Protein AF-A0A959ET32-F1 (afdb_monomer_lite)

Radius of gyration: 25.96 Å; chains: 1; bounding box: 59×32×74 Å

Structure (mmCIF, N/CA/C/O backbone):
data_AF-A0A959ET32-F1
#
_entry.id   AF-A0A959ET32-F1
#
loop_
_atom_site.group_PDB
_atom_site.id
_atom_site.type_symbol
_atom_site.label_atom_id
_atom_site.label_alt_id
_atom_site.label_comp_id
_atom_site.label_asym_id
_atom_site.label_entity_id
_atom_site.label_seq_id
_atom_site.pdbx_PDB_ins_code
_atom_site.Cartn_x
_atom_site.Cartn_y
_atom_site.Cartn_z
_atom_site.occupancy
_atom_site.B_iso_or_equiv
_atom_site.auth_seq_id
_atom_site.auth_comp_id
_atom_site.auth_asym_id
_atom_site.auth_atom_id
_atom_site.pdbx_PDB_model_num
ATOM 1 N N . VAL A 1 1 ? 4.748 8.714 -6.728 1.00 95.94 1 VAL A N 1
ATOM 2 C CA . VAL A 1 1 ? 5.688 9.220 -7.760 1.00 95.94 1 VAL A CA 1
ATOM 3 C C . VAL A 1 1 ? 6.307 8.048 -8.516 1.00 95.94 1 VAL A C 1
ATOM 5 O O . VAL A 1 1 ? 6.480 6.986 -7.939 1.00 95.94 1 VAL A O 1
ATOM 8 N N . SER A 1 2 ? 6.621 8.198 -9.803 1.00 97.44 2 SER A N 1
ATOM 9 C CA . SER A 1 2 ? 7.312 7.170 -10.599 1.00 97.44 2 SER A CA 1
ATOM 10 C C . SER A 1 2 ? 8.780 7.001 -10.181 1.00 97.44 2 SER A C 1
ATOM 12 O O . SER A 1 2 ? 9.468 8.003 -10.020 1.00 97.44 2 SER A O 1
ATOM 14 N N . ALA A 1 3 ? 9.282 5.766 -10.083 1.00 97.62 3 ALA A N 1
ATOM 15 C CA . ALA A 1 3 ? 10.672 5.489 -9.683 1.00 97.62 3 ALA A CA 1
ATOM 16 C C . ALA A 1 3 ? 11.738 5.926 -10.703 1.00 97.62 3 ALA A C 1
ATOM 18 O O . ALA A 1 3 ? 12.881 6.180 -10.326 1.00 97.62 3 ALA A O 1
ATOM 19 N N . GLY A 1 4 ? 11.372 6.001 -11.986 1.00 97.62 4 GLY A N 1
ATOM 20 C CA . GLY A 1 4 ? 12.292 6.268 -13.089 1.00 97.62 4 GLY A CA 1
ATOM 21 C C . GLY A 1 4 ? 12.499 5.044 -13.983 1.00 97.62 4 GLY A C 1
ATOM 22 O O . GLY A 1 4 ? 12.195 3.912 -13.609 1.00 97.62 4 GLY A O 1
ATOM 23 N N . ASN A 1 5 ? 13.009 5.291 -15.192 1.00 97.88 5 ASN A N 1
ATOM 24 C CA . ASN A 1 5 ? 13.202 4.271 -16.228 1.00 97.88 5 ASN A CA 1
ATOM 25 C C . ASN A 1 5 ? 14.695 3.950 -16.471 1.00 97.88 5 ASN A C 1
ATOM 27 O O . ASN A 1 5 ? 15.079 3.592 -17.585 1.00 97.88 5 ASN A O 1
ATOM 31 N N . SER A 1 6 ? 15.543 4.106 -15.448 1.00 97.69 6 SER A N 1
ATOM 32 C CA . SER A 1 6 ? 17.003 3.934 -15.541 1.00 97.69 6 SER A CA 1
ATOM 33 C C . SER A 1 6 ? 17.484 2.574 -15.027 1.00 97.69 6 SER A C 1
ATOM 35 O O . SER A 1 6 ? 18.681 2.370 -14.845 1.00 97.69 6 SER A O 1
ATOM 37 N N . GLY A 1 7 ? 16.579 1.617 -14.815 1.00 96.69 7 GLY A N 1
ATOM 38 C CA . GLY A 1 7 ? 16.893 0.297 -14.272 1.00 96.69 7 GLY A CA 1
ATOM 39 C C . GLY A 1 7 ? 17.900 -0.510 -15.091 1.00 96.69 7 GLY A C 1
ATOM 40 O O . GLY A 1 7 ? 18.619 -1.336 -14.533 1.00 96.69 7 GLY A O 1
ATOM 41 N N . SER A 1 8 ? 18.023 -0.263 -16.395 1.00 95.56 8 SER A N 1
ATOM 42 C CA . SER A 1 8 ? 19.043 -0.920 -17.224 1.00 95.56 8 SER A CA 1
ATOM 43 C C . SER A 1 8 ? 20.475 -0.545 -16.825 1.00 95.56 8 SER A C 1
ATOM 45 O O . SER A 1 8 ? 21.412 -1.219 -17.235 1.00 95.56 8 SER A O 1
ATOM 47 N N . GLN A 1 9 ? 20.646 0.515 -16.028 1.00 95.31 9 GLN A N 1
ATOM 48 C CA . GLN A 1 9 ? 21.926 0.952 -15.467 1.00 95.31 9 GLN A CA 1
ATOM 49 C C . GLN A 1 9 ? 22.284 0.210 -14.165 1.00 95.31 9 GLN A C 1
ATOM 51 O O . GLN A 1 9 ? 23.367 0.412 -13.628 1.00 95.31 9 GLN A O 1
ATOM 56 N N . GLY A 1 10 ? 21.397 -0.660 -13.667 1.00 95.12 10 GLY A N 1
ATOM 57 C CA . GLY A 1 10 ? 21.609 -1.461 -12.463 1.00 95.12 10 GLY A CA 1
ATOM 58 C C . GLY A 1 10 ? 20.949 -0.888 -11.206 1.00 95.12 10 GLY A C 1
ATOM 59 O O . GLY A 1 10 ? 19.931 -0.186 -11.270 1.00 95.12 10 GLY A O 1
ATOM 60 N N . CYS A 1 11 ? 21.501 -1.266 -10.053 1.00 97.12 11 CYS A N 1
ATOM 61 C CA . CYS A 1 11 ? 21.079 -0.779 -8.740 1.00 97.12 11 CYS A CA 1
ATOM 62 C C . CYS A 1 11 ? 21.388 0.715 -8.571 1.00 97.12 11 CYS A C 1
ATOM 64 O O . CYS A 1 11 ? 22.167 1.289 -9.331 1.00 97.12 11 CYS A O 1
ATOM 66 N N . SER A 1 12 ? 20.769 1.341 -7.573 1.00 97.38 12 SER A N 1
ATOM 67 C CA . SER A 1 12 ? 20.946 2.767 -7.260 1.00 97.38 12 SER A CA 1
ATOM 68 C C . SER A 1 12 ? 20.595 3.721 -8.408 1.00 97.38 12 SER A C 1
ATOM 70 O O . SER A 1 12 ? 21.157 4.806 -8.549 1.00 97.38 12 SER A O 1
ATOM 72 N N . SER A 1 13 ? 19.629 3.313 -9.230 1.00 97.50 13 SER A N 1
ATOM 73 C CA . SER A 1 13 ? 19.119 4.045 -10.391 1.00 97.50 13 SER A CA 1
ATOM 74 C C . SER A 1 13 ? 17.860 4.870 -10.085 1.00 97.50 13 SER A C 1
ATOM 76 O O . SER A 1 13 ? 17.324 5.535 -10.978 1.00 97.50 13 SER A O 1
ATOM 78 N N . VAL A 1 14 ? 17.378 4.860 -8.835 1.00 96.75 14 VAL A N 1
ATOM 79 C CA . VAL A 1 14 ? 16.419 5.850 -8.317 1.00 96.75 14 VAL A CA 1
ATOM 80 C C . VAL A 1 14 ? 17.197 7.106 -7.919 1.00 96.75 14 VAL A C 1
ATOM 82 O O . VAL A 1 14 ? 17.772 7.182 -6.836 1.00 96.75 14 VAL A O 1
ATOM 85 N N . SER A 1 15 ? 17.245 8.084 -8.824 1.00 93.69 15 SER A N 1
ATOM 86 C CA . SER A 1 15 ? 18.033 9.315 -8.651 1.00 93.69 15 SER A CA 1
ATOM 87 C C . SER A 1 15 ? 17.271 10.602 -8.974 1.00 93.69 15 SER A C 1
ATOM 89 O O . SER A 1 15 ? 17.782 11.699 -8.754 1.00 93.69 15 SER A O 1
ATOM 91 N N . THR A 1 16 ? 16.040 10.505 -9.484 1.00 88.44 16 THR A N 1
ATOM 92 C CA . THR A 1 16 ? 15.214 11.683 -9.774 1.00 88.44 16 THR A CA 1
ATOM 93 C C . THR A 1 16 ? 14.725 12.329 -8.475 1.00 88.44 16 THR A C 1
ATOM 95 O O . THR A 1 16 ? 14.173 11.599 -7.650 1.00 88.44 16 THR A O 1
ATOM 98 N N . PRO A 1 17 ? 14.826 13.666 -8.302 1.00 85.69 17 PRO A N 1
ATOM 99 C CA . PRO A 1 17 ? 14.556 14.335 -7.025 1.00 85.69 17 PRO A CA 1
ATOM 100 C C . PRO A 1 17 ? 13.236 13.938 -6.349 1.00 85.69 17 PRO A C 1
ATOM 102 O O . PRO A 1 17 ? 13.212 13.621 -5.169 1.00 85.69 17 PRO A O 1
ATOM 105 N N . SER A 1 18 ? 12.134 13.857 -7.094 1.00 90.25 18 SER A N 1
ATOM 106 C CA . SER A 1 18 ? 10.828 13.499 -6.524 1.00 90.25 18 SER A CA 1
ATOM 107 C C . SER A 1 18 ? 10.701 12.036 -6.085 1.00 90.25 18 SER A C 1
ATOM 109 O O . SER A 1 18 ? 9.797 11.716 -5.326 1.00 90.25 18 SER A O 1
ATOM 111 N N . ALA A 1 19 ? 11.560 11.135 -6.564 1.00 94.19 19 ALA A N 1
ATOM 112 C CA . ALA A 1 19 ? 11.508 9.710 -6.234 1.00 94.19 19 ALA A CA 1
ATOM 113 C C . ALA A 1 19 ? 12.434 9.326 -5.066 1.00 94.19 19 ALA A C 1
ATOM 115 O O . ALA A 1 19 ? 12.288 8.232 -4.517 1.00 94.19 19 ALA A O 1
ATOM 116 N N . ILE A 1 20 ? 13.387 10.200 -4.715 1.00 94.31 20 ILE A N 1
ATOM 117 C CA . ILE A 1 20 ? 14.407 9.951 -3.684 1.00 94.31 20 ILE A CA 1
ATOM 118 C C . ILE A 1 20 ? 14.002 10.439 -2.290 1.00 94.31 20 ILE A C 1
ATOM 120 O O . ILE A 1 20 ? 14.599 10.015 -1.302 1.00 94.31 20 ILE A O 1
ATOM 124 N N . PHE A 1 21 ? 13.002 11.320 -2.200 1.00 92.94 21 PHE A N 1
ATOM 125 C CA . PHE A 1 21 ? 12.553 11.861 -0.922 1.00 92.94 21 PHE A CA 1
ATOM 126 C C . PHE A 1 21 ? 11.855 10.802 -0.066 1.00 92.94 21 PHE A C 1
ATOM 128 O O . PHE A 1 21 ? 11.181 9.901 -0.568 1.00 92.94 21 PHE A O 1
ATOM 135 N N . GLU A 1 22 ? 12.017 10.954 1.244 1.00 88.06 22 GLU A N 1
ATOM 136 C CA . GLU A 1 22 ? 11.428 10.088 2.265 1.00 88.06 22 GLU A CA 1
ATOM 137 C C . GLU A 1 22 ? 9.903 10.076 2.157 1.00 88.06 22 GLU A C 1
ATOM 139 O O . GLU A 1 22 ? 9.332 9.041 1.822 1.00 88.06 22 GLU A O 1
ATOM 144 N N . ASN A 1 23 ? 9.292 11.261 2.224 1.00 88.19 23 ASN A N 1
ATOM 145 C CA . ASN A 1 23 ? 7.840 11.481 2.165 1.00 88.19 23 ASN A CA 1
ATOM 146 C C . ASN A 1 23 ? 7.247 11.342 0.748 1.00 88.19 23 ASN A C 1
ATOM 148 O O . ASN A 1 23 ? 6.213 11.927 0.434 1.00 88.19 23 ASN A O 1
ATOM 152 N N . SER A 1 24 ? 7.950 10.685 -0.174 1.00 92.62 24 SER A N 1
ATOM 153 C CA . SER A 1 24 ? 7.447 10.413 -1.520 1.00 92.62 24 SER A CA 1
ATOM 154 C C . SER A 1 24 ? 7.191 8.930 -1.687 1.00 92.62 24 SER A C 1
ATOM 156 O O . SER A 1 24 ? 8.127 8.135 -1.682 1.00 92.62 24 SER A O 1
ATOM 158 N N . PHE A 1 25 ? 5.940 8.559 -1.938 1.00 97.19 25 PHE A N 1
ATOM 159 C CA . PHE A 1 25 ? 5.588 7.176 -2.226 1.00 97.19 25 PHE A CA 1
ATOM 160 C C . PHE A 1 25 ? 6.019 6.781 -3.646 1.00 97.19 25 PHE A C 1
ATOM 162 O O . PHE A 1 25 ? 5.392 7.173 -4.638 1.00 97.19 25 PHE A O 1
ATOM 169 N N . THR A 1 26 ? 7.128 6.058 -3.779 1.00 98.38 26 THR A N 1
ATOM 170 C CA . THR A 1 26 ? 7.774 5.785 -5.072 1.00 98.38 26 THR A CA 1
ATOM 171 C C . THR A 1 26 ? 7.336 4.444 -5.651 1.00 98.38 26 THR A C 1
ATOM 173 O O . THR A 1 26 ? 7.336 3.433 -4.957 1.00 98.38 26 THR A O 1
ATOM 176 N N . VAL A 1 27 ? 7.009 4.420 -6.945 1.00 98.75 27 VAL A N 1
ATOM 177 C CA . VAL A 1 27 ? 6.389 3.272 -7.621 1.00 98.75 27 VAL A CA 1
ATOM 178 C C . VAL A 1 27 ? 7.269 2.752 -8.757 1.00 98.75 27 VAL A C 1
ATOM 180 O O . VAL A 1 27 ? 7.542 3.474 -9.724 1.00 98.75 27 VAL A O 1
ATOM 183 N N . GLY A 1 28 ? 7.685 1.489 -8.654 1.00 98.62 28 GLY A N 1
ATOM 184 C CA . GLY A 1 28 ? 8.358 0.745 -9.722 1.00 98.62 28 GLY A CA 1
ATOM 185 C C . GLY A 1 28 ? 7.378 0.069 -10.690 1.00 98.62 28 GLY A C 1
ATOM 186 O O . GLY A 1 28 ? 6.176 -0.010 -10.437 1.00 98.62 28 GLY A O 1
ATOM 187 N N . ALA A 1 29 ? 7.888 -0.426 -11.817 1.00 98.81 29 ALA A N 1
ATOM 188 C CA . ALA A 1 29 ? 7.082 -1.025 -12.880 1.00 98.81 29 ALA A CA 1
ATOM 189 C C . ALA A 1 29 ? 7.314 -2.533 -12.999 1.00 98.81 29 ALA A C 1
ATOM 191 O O . ALA A 1 29 ? 8.448 -2.978 -13.171 1.00 98.81 29 ALA A O 1
ATOM 192 N N . VAL A 1 30 ? 6.224 -3.300 -13.019 1.00 98.75 30 VAL A N 1
ATOM 193 C CA . VAL A 1 30 ? 6.223 -4.731 -13.355 1.00 98.75 30 VAL A CA 1
ATOM 194 C C . VAL A 1 30 ? 5.483 -5.005 -14.663 1.00 98.75 30 VAL A C 1
ATOM 196 O O . VAL A 1 30 ? 4.657 -4.204 -15.119 1.00 98.75 30 VAL A O 1
ATOM 199 N N . ALA A 1 31 ? 5.799 -6.140 -15.279 1.00 98.19 31 ALA A N 1
ATOM 200 C CA . ALA A 1 31 ? 5.050 -6.713 -16.387 1.00 98.19 31 ALA A CA 1
ATOM 201 C C . ALA A 1 31 ? 3.836 -7.522 -15.903 1.00 98.19 31 ALA A C 1
ATOM 203 O O . ALA A 1 31 ? 3.625 -7.703 -14.708 1.00 98.19 31 ALA A O 1
ATOM 204 N N . GLN A 1 32 ? 3.029 -8.018 -16.845 1.00 95.62 32 GLN A N 1
ATOM 205 C CA . GLN A 1 32 ? 1.790 -8.756 -16.556 1.00 95.62 32 GLN A CA 1
ATOM 206 C C . GLN A 1 32 ? 2.003 -10.025 -15.710 1.00 95.62 32 GLN A C 1
ATOM 208 O O . GLN A 1 32 ? 1.108 -10.441 -14.985 1.00 95.62 32 GLN A O 1
ATOM 213 N N . ASN A 1 33 ? 3.180 -10.640 -15.798 1.00 96.62 33 ASN A N 1
ATOM 214 C CA . ASN A 1 33 ? 3.578 -11.808 -15.008 1.00 96.62 33 ASN A CA 1
ATOM 215 C C . ASN A 1 33 ? 4.287 -11.425 -13.692 1.00 96.62 33 ASN A C 1
ATOM 217 O O . ASN A 1 33 ? 5.025 -12.235 -13.138 1.00 96.62 33 ASN A O 1
ATOM 221 N N . ASP A 1 34 ? 4.126 -10.180 -13.242 1.00 97.56 34 ASP A N 1
ATOM 222 C CA . ASP A 1 34 ? 4.765 -9.581 -12.068 1.00 97.56 34 ASP A CA 1
ATOM 223 C C . ASP A 1 34 ? 6.299 -9.521 -12.097 1.00 97.56 34 ASP A C 1
ATOM 225 O O . ASP A 1 34 ? 6.914 -9.174 -11.090 1.00 97.56 34 ASP A O 1
ATOM 229 N N . THR A 1 35 ? 6.945 -9.816 -13.230 1.00 98.00 35 THR A N 1
ATOM 230 C CA . THR A 1 35 ? 8.397 -9.615 -13.338 1.00 98.00 35 THR A CA 1
ATOM 231 C C . THR A 1 35 ? 8.725 -8.129 -13.397 1.00 98.00 35 THR A C 1
ATOM 233 O O . THR A 1 35 ? 8.070 -7.365 -14.112 1.00 98.00 35 THR A O 1
ATOM 236 N N . ILE A 1 36 ? 9.745 -7.703 -12.649 1.00 98.38 36 ILE A N 1
ATOM 237 C CA . ILE A 1 36 ? 10.230 -6.323 -12.693 1.00 98.38 36 ILE A CA 1
ATOM 238 C C . ILE A 1 36 ? 10.623 -5.949 -14.125 1.00 98.38 36 ILE A C 1
ATOM 240 O O . ILE A 1 36 ? 11.343 -6.678 -14.812 1.00 98.38 36 ILE A O 1
ATOM 244 N N . ALA A 1 37 ? 10.150 -4.797 -14.595 1.00 98.25 37 ALA A N 1
ATOM 245 C CA . ALA A 1 37 ? 10.527 -4.298 -15.905 1.00 98.25 37 ALA A CA 1
ATOM 246 C C . ALA A 1 37 ? 12.026 -3.973 -15.915 1.00 98.25 37 ALA A C 1
ATOM 248 O O . ALA A 1 37 ? 12.523 -3.310 -15.006 1.00 98.25 37 ALA A O 1
ATOM 249 N N . GLY A 1 38 ? 12.749 -4.370 -16.968 1.00 97.81 38 GLY A N 1
ATOM 250 C CA . GLY A 1 38 ? 14.193 -4.112 -17.068 1.00 97.81 38 GLY A CA 1
ATOM 251 C C . GLY A 1 38 ? 14.559 -2.628 -16.921 1.00 97.81 38 GLY A C 1
ATOM 252 O O . GLY A 1 38 ? 15.586 -2.307 -16.326 1.00 97.81 38 GLY A O 1
ATOM 253 N N . PHE A 1 39 ? 13.681 -1.733 -17.389 1.00 98.19 39 PHE A N 1
ATOM 254 C CA . PHE A 1 39 ? 13.837 -0.286 -17.249 1.00 98.19 39 PHE A CA 1
ATOM 255 C C . PHE A 1 39 ? 13.466 0.252 -15.861 1.00 98.19 39 PHE A C 1
ATOM 257 O O . PHE A 1 39 ? 13.851 1.372 -15.562 1.00 98.19 39 PHE A O 1
ATOM 264 N N . SER A 1 40 ? 12.721 -0.468 -15.016 1.00 98.44 40 SER A N 1
ATOM 265 C CA . SER A 1 40 ? 12.283 0.068 -13.720 1.00 98.44 40 SER A CA 1
ATOM 266 C C . SER A 1 40 ? 13.497 0.377 -12.851 1.00 98.44 40 SER A C 1
ATOM 268 O O . SER A 1 40 ? 14.274 -0.526 -12.538 1.00 98.44 40 SER A O 1
ATOM 270 N N . SER A 1 41 ? 13.667 1.644 -12.475 1.00 98.31 41 SER A N 1
ATOM 271 C CA . SER A 1 41 ? 14.730 2.058 -11.561 1.00 98.31 41 SER A CA 1
ATOM 272 C C . SER A 1 41 ? 14.650 1.294 -10.236 1.00 98.31 41 SER A C 1
ATOM 274 O O . SER A 1 41 ? 13.563 0.954 -9.763 1.00 98.31 41 SER A O 1
ATOM 276 N N . ARG A 1 42 ? 15.824 1.033 -9.659 1.00 97.81 42 ARG A N 1
ATOM 277 C CA . ARG A 1 42 ? 16.032 0.249 -8.435 1.00 97.81 42 ARG A CA 1
ATOM 278 C C . ARG A 1 42 ? 16.800 1.074 -7.415 1.00 97.81 42 ARG A C 1
ATOM 280 O O . ARG A 1 42 ? 17.663 1.870 -7.792 1.00 97.81 42 ARG A O 1
ATOM 287 N N . GLY A 1 43 ? 16.492 0.881 -6.143 1.00 97.31 43 GLY A N 1
ATOM 288 C CA . GLY A 1 43 ? 17.266 1.431 -5.042 1.00 97.31 43 GLY A CA 1
ATOM 289 C C . GLY A 1 43 ? 18.596 0.692 -4.831 1.00 97.31 43 GLY A C 1
ATOM 290 O O . GLY A 1 43 ? 19.013 -0.108 -5.681 1.00 97.31 43 GLY A O 1
ATOM 291 N N . PRO A 1 44 ? 19.260 0.936 -3.691 1.00 97.31 44 PRO A N 1
ATOM 292 C CA . PRO A 1 44 ? 18.937 1.988 -2.722 1.00 97.31 44 PRO A CA 1
ATOM 293 C C . PRO A 1 44 ? 19.209 3.388 -3.293 1.00 97.31 44 PRO A C 1
ATOM 295 O O . PRO A 1 44 ? 19.906 3.550 -4.293 1.00 97.31 44 PRO A O 1
ATOM 298 N N . VAL A 1 45 ? 18.672 4.427 -2.664 1.00 96.94 45 VAL A N 1
ATOM 299 C CA . VAL A 1 45 ? 18.970 5.815 -3.034 1.00 96.94 45 VAL A CA 1
ATOM 300 C C . VAL A 1 45 ? 20.368 6.186 -2.536 1.00 96.94 45 VAL A C 1
ATOM 302 O O . VAL A 1 45 ? 20.584 6.318 -1.335 1.00 96.94 45 VAL A O 1
ATOM 305 N N . LEU A 1 46 ? 21.318 6.387 -3.453 1.00 95.88 46 LEU A N 1
ATOM 306 C CA . LEU A 1 46 ? 22.695 6.786 -3.109 1.00 95.88 46 LEU A CA 1
ATOM 307 C C . LEU A 1 46 ? 23.056 8.215 -3.529 1.00 95.88 46 LEU A C 1
ATOM 309 O O . LEU A 1 46 ? 24.052 8.748 -3.055 1.00 95.88 46 LEU A O 1
ATOM 313 N N . VAL A 1 47 ? 22.255 8.850 -4.392 1.00 94.81 47 VAL A N 1
ATOM 314 C CA . VAL A 1 47 ? 22.560 10.183 -4.946 1.00 94.81 47 VAL A CA 1
ATOM 315 C C . VAL A 1 47 ? 22.641 11.282 -3.875 1.00 94.81 47 VAL A C 1
ATOM 317 O O . VAL A 1 47 ? 23.331 12.277 -4.073 1.00 94.81 47 VAL A O 1
ATOM 320 N N . ASP A 1 48 ? 21.975 11.091 -2.735 1.00 94.25 48 ASP A N 1
ATOM 321 C CA . ASP A 1 48 ? 21.991 11.990 -1.575 1.00 94.25 48 ASP A CA 1
ATOM 322 C C . ASP A 1 48 ? 22.646 11.356 -0.330 1.00 94.25 48 ASP A C 1
ATOM 324 O O . ASP A 1 48 ? 22.522 11.888 0.770 1.00 94.25 48 ASP A O 1
ATOM 328 N N . ASN A 1 49 ? 23.341 10.223 -0.492 1.00 93.56 49 ASN A N 1
ATOM 329 C CA . ASN A 1 49 ? 23.945 9.425 0.585 1.00 93.56 49 ASN A CA 1
ATOM 330 C C . ASN A 1 49 ? 22.966 8.906 1.656 1.00 93.56 49 ASN A C 1
ATOM 332 O O . ASN A 1 49 ? 23.402 8.486 2.726 1.00 93.56 49 ASN A O 1
ATOM 336 N N . SER A 1 50 ? 21.658 8.906 1.395 1.00 93.75 50 SER A N 1
ATOM 337 C CA . SER A 1 50 ? 20.671 8.469 2.387 1.00 93.75 50 SER A CA 1
ATOM 338 C C . SER A 1 50 ? 20.547 6.953 2.531 1.00 93.75 50 SER A C 1
ATOM 340 O O . SER A 1 50 ? 20.057 6.473 3.550 1.00 93.75 50 SER A O 1
ATOM 342 N N . ASN A 1 51 ? 20.962 6.197 1.510 1.00 94.94 51 ASN A N 1
ATOM 343 C CA . ASN A 1 51 ? 20.815 4.744 1.424 1.00 94.94 51 ASN A CA 1
ATOM 344 C C . ASN A 1 51 ? 19.363 4.258 1.632 1.00 94.94 51 ASN A C 1
ATOM 346 O O . ASN A 1 51 ? 19.137 3.128 2.063 1.00 94.94 51 ASN A O 1
ATOM 350 N N . ARG A 1 52 ? 18.366 5.107 1.334 1.00 94.00 52 ARG A N 1
ATOM 351 C CA . ARG A 1 52 ? 16.945 4.780 1.528 1.00 94.00 52 ARG A CA 1
ATOM 352 C C . ARG A 1 52 ? 16.492 3.675 0.583 1.00 94.00 52 ARG A C 1
ATOM 354 O O . A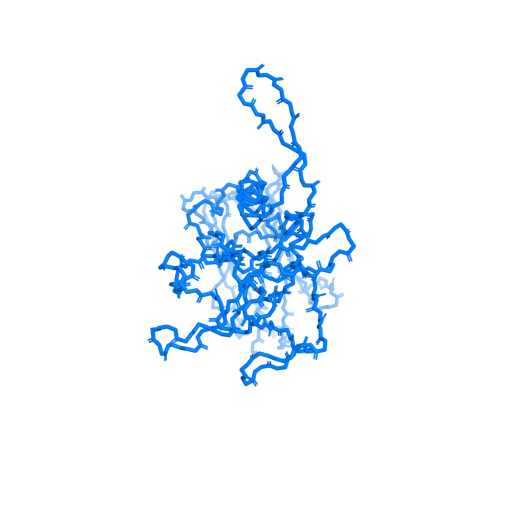RG A 1 52 ? 16.885 3.641 -0.587 1.00 94.00 52 ARG A O 1
ATOM 361 N N . LEU A 1 53 ? 15.591 2.829 1.073 1.00 95.88 53 LEU A N 1
ATOM 362 C CA . LEU A 1 53 ? 14.911 1.837 0.254 1.00 95.88 53 LEU A CA 1
ATOM 363 C C . LEU A 1 53 ? 13.902 2.520 -0.672 1.00 95.88 53 LEU A C 1
ATOM 365 O O . LEU A 1 53 ? 13.013 3.242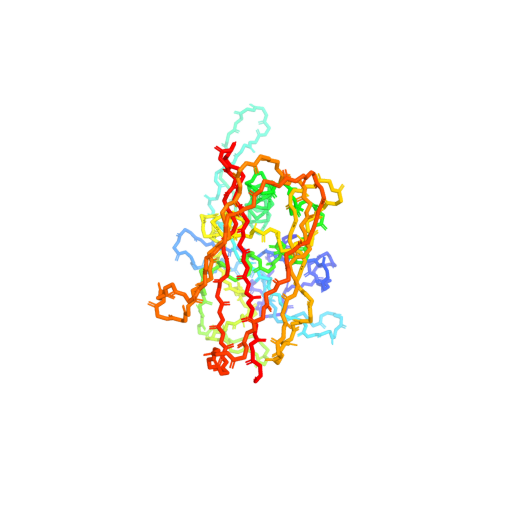 -0.220 1.00 95.88 53 LEU A O 1
ATOM 369 N N . LYS A 1 54 ? 14.050 2.284 -1.977 1.00 97.00 54 LYS A N 1
ATOM 370 C CA . LYS A 1 54 ? 13.086 2.660 -3.019 1.00 97.00 54 LYS A CA 1
ATOM 371 C C . LYS A 1 54 ? 13.118 1.601 -4.134 1.00 97.00 54 LYS A C 1
ATOM 373 O O . LYS A 1 54 ? 14.185 1.035 -4.378 1.00 97.00 54 LYS A O 1
ATOM 378 N N . PRO A 1 55 ? 12.011 1.359 -4.859 1.00 98.19 55 PRO A N 1
ATOM 379 C CA . PRO A 1 55 ? 10.679 1.952 -4.674 1.00 98.19 55 PRO A CA 1
ATOM 380 C C . PRO A 1 55 ? 9.984 1.473 -3.383 1.00 98.19 55 PRO A C 1
ATOM 382 O O . PRO A 1 55 ? 10.442 0.519 -2.770 1.00 98.19 55 PRO A O 1
ATOM 385 N N . ASN A 1 56 ? 8.887 2.126 -2.982 1.00 98.50 56 ASN A N 1
ATOM 386 C CA . ASN A 1 56 ? 8.013 1.646 -1.901 1.00 98.50 56 ASN A CA 1
ATOM 387 C C . ASN A 1 56 ? 7.247 0.398 -2.357 1.00 98.50 56 ASN A C 1
ATOM 389 O O . ASN A 1 56 ? 7.251 -0.625 -1.688 1.00 98.50 56 ASN A O 1
ATOM 393 N N . VAL A 1 57 ? 6.642 0.451 -3.545 1.00 98.81 57 VAL A N 1
ATOM 394 C CA . VAL A 1 57 ? 5.901 -0.670 -4.146 1.00 98.81 57 VAL A CA 1
ATOM 395 C C . VAL A 1 57 ? 6.092 -0.701 -5.658 1.00 98.81 57 VAL A C 1
ATOM 397 O O . VAL A 1 57 ? 6.668 0.203 -6.269 1.00 98.81 57 VAL A O 1
ATOM 400 N N . THR A 1 58 ? 5.547 -1.725 -6.297 1.00 98.88 58 THR A N 1
ATOM 401 C CA . THR A 1 58 ? 5.467 -1.851 -7.750 1.00 98.88 58 THR A CA 1
ATOM 402 C C . THR A 1 58 ? 4.028 -1.980 -8.230 1.00 98.88 58 THR A C 1
ATOM 404 O O . THR A 1 58 ? 3.137 -2.425 -7.508 1.00 98.88 58 THR A O 1
ATOM 407 N N . ALA A 1 59 ? 3.793 -1.591 -9.479 1.00 98.81 59 ALA A N 1
ATOM 408 C CA . ALA A 1 59 ? 2.502 -1.738 -10.142 1.00 98.81 59 ALA A CA 1
ATOM 409 C C . ALA A 1 59 ? 2.689 -2.031 -11.643 1.00 98.81 59 ALA A C 1
ATOM 411 O O . ALA A 1 59 ? 3.793 -1.844 -12.173 1.00 98.81 59 ALA A O 1
ATOM 412 N N . PRO A 1 60 ? 1.640 -2.492 -12.353 1.00 98.62 60 PRO A N 1
ATOM 413 C CA . PRO A 1 60 ? 1.707 -2.724 -13.791 1.00 98.62 60 PRO A CA 1
ATOM 414 C C . PRO A 1 60 ? 2.181 -1.482 -14.554 1.00 98.62 60 PRO A C 1
ATOM 416 O O . PRO A 1 60 ? 1.569 -0.416 -14.504 1.00 98.62 60 PRO A O 1
ATOM 419 N N . GLY A 1 61 ? 3.294 -1.626 -15.269 1.00 98.50 61 GLY A N 1
ATOM 420 C CA . GLY A 1 61 ? 3.916 -0.538 -16.024 1.00 98.50 61 GLY A CA 1
ATOM 421 C C . GLY A 1 61 ? 4.445 -0.952 -17.392 1.00 98.50 61 GLY A C 1
ATOM 422 O O . GLY A 1 61 ? 5.013 -0.118 -18.088 1.00 98.50 61 GLY A O 1
ATOM 423 N N . VAL A 1 62 ? 4.278 -2.212 -17.802 1.00 98.62 62 VAL A N 1
ATOM 424 C CA . VAL A 1 62 ? 4.675 -2.704 -19.130 1.00 98.62 62 VAL A CA 1
ATOM 425 C C . VAL A 1 62 ? 3.434 -3.037 -19.938 1.00 98.62 62 VAL A C 1
ATOM 427 O O . VAL A 1 62 ? 2.573 -3.774 -19.466 1.00 98.62 62 VAL A O 1
ATOM 430 N N . GLY A 1 63 ? 3.358 -2.525 -21.166 1.00 98.00 63 GLY A N 1
ATOM 431 C CA . GLY A 1 63 ? 2.258 -2.856 -22.069 1.00 98.00 63 GLY A CA 1
ATOM 432 C C . GLY A 1 63 ? 0.898 -2.365 -21.563 1.00 98.00 63 GLY A C 1
ATOM 433 O O . GLY A 1 63 ? -0.119 -3.010 -21.803 1.00 98.00 63 GLY A O 1
ATOM 434 N N . VAL A 1 64 ? 0.866 -1.224 -20.870 1.00 98.12 64 VAL A N 1
ATOM 435 C CA . VAL A 1 64 ? -0.366 -0.660 -20.312 1.00 98.12 64 VAL A CA 1
ATOM 436 C C . VAL A 1 64 ? -1.107 0.106 -21.402 1.00 98.12 64 VAL A C 1
ATOM 438 O O . VAL A 1 64 ? -0.586 1.077 -21.955 1.00 98.12 64 VAL A O 1
ATOM 441 N N . ARG A 1 65 ? -2.338 -0.317 -21.704 1.00 97.62 65 ARG A N 1
ATOM 442 C CA . ARG A 1 65 ? -3.232 0.376 -22.639 1.00 97.62 65 ARG A CA 1
ATOM 443 C C . ARG A 1 65 ? -3.965 1.508 -21.924 1.00 97.62 65 ARG A C 1
ATOM 445 O O . ARG A 1 65 ? -4.690 1.255 -20.969 1.00 97.62 65 ARG A O 1
ATOM 452 N N . SER A 1 66 ? -3.814 2.739 -22.404 1.00 97.25 66 SER A N 1
ATOM 453 C CA . SER A 1 66 ? -4.473 3.922 -21.840 1.00 97.25 66 SER A CA 1
ATOM 454 C C . SER A 1 66 ? -4.921 4.899 -22.930 1.00 97.25 66 SER A C 1
ATOM 456 O O . SER A 1 66 ? -4.630 4.710 -24.115 1.00 97.25 66 SER A O 1
ATOM 458 N N . SER A 1 67 ? -5.688 5.914 -22.541 1.00 96.94 67 SER A N 1
ATOM 459 C CA . SER A 1 67 ? -6.196 6.951 -23.438 1.00 96.94 67 SER A CA 1
ATOM 460 C C . SER A 1 67 ? -5.069 7.829 -23.978 1.00 96.94 67 SER A C 1
ATOM 462 O O . SER A 1 67 ? -4.167 8.227 -23.240 1.00 96.94 67 SER A O 1
ATOM 464 N N . VAL A 1 68 ? -5.172 8.207 -25.247 1.00 96.12 68 VAL A N 1
ATOM 465 C CA . VAL A 1 68 ? -4.348 9.242 -25.879 1.00 96.12 68 VAL A CA 1
ATOM 466 C C . VAL A 1 68 ? -5.231 10.389 -26.368 1.00 96.12 68 VAL A C 1
ATOM 468 O O . VAL A 1 68 ? -6.460 10.306 -26.359 1.00 96.12 68 VAL A O 1
ATOM 471 N N . ARG A 1 69 ? -4.605 11.493 -26.788 1.00 94.38 69 ARG A N 1
ATOM 472 C CA . ARG A 1 69 ? -5.319 12.657 -27.334 1.00 94.38 69 ARG A CA 1
ATOM 473 C C . ARG A 1 69 ? -6.252 12.252 -28.484 1.00 94.38 69 ARG A C 1
ATOM 475 O O . ARG A 1 69 ? -5.983 11.290 -29.199 1.00 94.38 69 ARG A O 1
ATOM 482 N N . ASN A 1 70 ? -7.318 13.030 -28.671 1.00 95.62 70 ASN A N 1
ATOM 483 C CA . ASN A 1 70 ? -8.317 12.850 -29.733 1.00 95.62 70 ASN A CA 1
ATOM 484 C C . ASN A 1 70 ? -9.138 11.546 -29.629 1.00 95.62 70 ASN A C 1
ATOM 486 O O . ASN A 1 70 ? -9.542 10.992 -30.646 1.00 95.62 70 ASN A O 1
ATOM 490 N N . GLY A 1 71 ? -9.387 11.051 -28.409 1.00 93.31 71 GLY A N 1
ATOM 491 C CA . GLY A 1 71 ? -10.298 9.922 -28.155 1.00 93.31 71 GLY A CA 1
ATOM 492 C C . GLY A 1 71 ? -9.734 8.534 -28.482 1.00 93.31 71 GLY A C 1
ATOM 493 O O . GLY A 1 71 ? -10.475 7.554 -28.473 1.00 93.31 71 GLY A O 1
ATOM 494 N N . GLY A 1 72 ? -8.436 8.435 -28.780 1.00 97.25 72 GLY A N 1
ATOM 495 C CA . GLY A 1 72 ? -7.773 7.167 -29.070 1.00 97.25 72 GLY A CA 1
ATOM 496 C C . GLY A 1 72 ? -7.297 6.425 -27.820 1.00 97.25 72 GLY A C 1
ATOM 497 O O . GLY A 1 72 ? -7.282 6.958 -26.711 1.00 97.25 72 GLY A O 1
ATOM 498 N N . TYR A 1 73 ? -6.805 5.204 -28.032 1.00 97.75 73 TYR A N 1
ATOM 499 C CA . TYR A 1 73 ? -6.085 4.424 -27.027 1.00 97.75 73 TYR A CA 1
ATOM 500 C C . TYR A 1 73 ? -4.775 3.912 -27.611 1.00 97.75 73 TYR A C 1
ATOM 502 O O . TYR A 1 73 ? -4.734 3.489 -28.766 1.00 97.75 73 TYR A O 1
ATOM 510 N N . ALA A 1 74 ? -3.727 3.903 -26.799 1.00 97.38 74 ALA A N 1
ATOM 511 C CA . ALA A 1 74 ? -2.438 3.335 -27.159 1.00 97.38 74 ALA A CA 1
ATOM 512 C C . ALA A 1 74 ? -1.860 2.546 -25.987 1.00 97.38 74 ALA A C 1
ATOM 514 O O . ALA A 1 74 ? -2.259 2.726 -24.836 1.00 97.38 74 ALA A O 1
ATOM 515 N N . THR A 1 75 ? -0.908 1.676 -26.301 1.00 97.88 75 THR A N 1
ATOM 516 C CA . THR A 1 75 ? -0.186 0.877 -25.317 1.00 97.88 75 THR A CA 1
ATOM 517 C C . THR A 1 75 ? 1.211 1.448 -25.124 1.00 97.88 75 THR A C 1
ATOM 519 O O . THR A 1 75 ? 1.948 1.619 -26.093 1.00 97.88 75 THR A O 1
ATOM 522 N N . THR A 1 76 ? 1.581 1.726 -23.877 1.00 97.75 76 THR A N 1
ATOM 523 C CA . THR A 1 76 ? 2.887 2.292 -23.516 1.00 97.75 76 THR A CA 1
ATOM 524 C C . THR A 1 76 ? 3.488 1.573 -22.311 1.00 97.75 76 THR A C 1
ATOM 526 O O . THR A 1 76 ? 2.783 0.920 -21.540 1.00 97.75 76 THR A O 1
ATOM 529 N N . SER A 1 77 ? 4.802 1.712 -22.138 1.00 98.44 77 SER A N 1
ATOM 530 C CA . SER A 1 77 ? 5.545 1.135 -21.016 1.00 98.44 77 SER A CA 1
ATOM 531 C C . SER A 1 77 ? 6.352 2.213 -20.296 1.00 98.44 77 SER A C 1
ATOM 533 O O . SER A 1 77 ? 6.929 3.089 -20.936 1.00 98.44 77 SER A O 1
ATOM 535 N N . GLY A 1 78 ? 6.412 2.135 -18.971 1.00 97.88 78 GLY A N 1
ATOM 536 C CA . GLY A 1 78 ? 7.193 3.022 -18.118 1.00 97.88 78 GLY A CA 1
ATOM 537 C C . GLY A 1 78 ? 6.699 3.006 -16.674 1.00 97.88 78 GLY A C 1
ATOM 538 O O . GLY A 1 78 ? 5.534 2.707 -16.403 1.00 97.88 78 GLY A O 1
ATOM 539 N N . THR A 1 79 ? 7.539 3.435 -15.730 1.00 97.88 79 THR A N 1
ATOM 540 C CA . THR A 1 79 ? 7.071 3.727 -14.361 1.00 97.88 79 THR A CA 1
ATOM 541 C C . THR A 1 79 ? 6.013 4.833 -14.345 1.00 97.88 79 THR A C 1
ATOM 543 O O . THR A 1 79 ? 5.189 4.876 -13.442 1.00 97.88 79 THR A O 1
ATOM 546 N N . SER A 1 80 ? 5.964 5.675 -15.385 1.00 96.75 80 SER A N 1
ATOM 547 C CA . SER A 1 80 ? 4.890 6.651 -15.625 1.00 96.75 80 SER A CA 1
ATOM 548 C C . SER A 1 80 ? 3.512 6.029 -15.854 1.00 96.75 80 SER A C 1
ATOM 550 O O . SER A 1 80 ? 2.521 6.735 -15.720 1.00 96.75 80 SER A O 1
ATOM 552 N N . MET A 1 81 ? 3.433 4.738 -16.187 1.00 98.19 81 MET A N 1
ATOM 553 C CA . MET A 1 81 ? 2.174 3.989 -16.253 1.00 98.19 81 MET A CA 1
ATOM 554 C C . MET A 1 81 ? 1.878 3.283 -14.924 1.00 98.19 81 MET A C 1
ATOM 556 O O . MET A 1 81 ? 0.715 3.172 -14.547 1.00 98.19 81 MET A O 1
ATOM 560 N N . ALA A 1 82 ? 2.908 2.876 -14.180 1.00 98.50 82 ALA A N 1
ATOM 561 C CA . ALA A 1 82 ? 2.756 2.283 -12.851 1.00 98.50 82 ALA A CA 1
ATOM 562 C C . ALA A 1 82 ? 2.309 3.315 -11.795 1.00 98.50 82 ALA A C 1
ATOM 564 O O . ALA A 1 82 ? 1.403 3.052 -11.011 1.00 98.50 82 ALA A O 1
ATOM 565 N N . GLY A 1 83 ? 2.878 4.525 -11.815 1.00 97.94 83 GLY A N 1
ATOM 566 C CA . GLY A 1 83 ? 2.516 5.624 -10.913 1.00 97.94 83 GLY A CA 1
ATOM 567 C C . GLY A 1 83 ? 1.006 5.917 -10.835 1.00 97.94 83 GLY A C 1
ATOM 568 O O . GLY A 1 83 ? 0.463 5.904 -9.731 1.00 97.94 83 GLY A O 1
ATOM 569 N N . PRO A 1 84 ? 0.295 6.142 -11.960 1.00 98.00 84 PRO A N 1
ATOM 570 C CA . PRO A 1 84 ? -1.145 6.387 -11.934 1.00 98.00 84 PRO A CA 1
ATOM 571 C C . PRO A 1 84 ? -1.988 5.165 -11.532 1.00 98.00 84 PRO A C 1
ATOM 573 O O . PRO A 1 84 ? -3.097 5.371 -11.050 1.00 98.00 84 PRO A O 1
ATOM 576 N N . HIS A 1 85 ? -1.492 3.922 -11.645 1.00 98.06 85 HIS A N 1
ATOM 577 C CA . HIS A 1 85 ? -2.194 2.769 -11.054 1.00 98.06 85 HIS A CA 1
ATOM 578 C C . HIS A 1 85 ? -2.279 2.905 -9.533 1.00 98.06 85 HIS A C 1
ATOM 580 O O . HIS A 1 85 ? -3.348 2.724 -8.958 1.00 98.06 85 HIS A O 1
ATOM 586 N N . VAL A 1 86 ? -1.171 3.274 -8.883 1.00 98.69 86 VAL A N 1
ATOM 587 C CA . VAL A 1 86 ? -1.141 3.464 -7.425 1.00 98.69 86 VAL A CA 1
ATOM 588 C C . VAL A 1 86 ? -1.908 4.722 -7.016 1.00 98.69 86 VAL A C 1
ATOM 590 O O . VAL A 1 86 ? -2.606 4.704 -6.011 1.00 98.69 86 VAL A O 1
ATOM 593 N N . ALA A 1 87 ? -1.881 5.791 -7.819 1.00 98.50 87 ALA A N 1
ATOM 594 C CA . ALA A 1 87 ? -2.738 6.955 -7.569 1.00 98.50 87 ALA A CA 1
ATOM 595 C C . ALA A 1 87 ? -4.237 6.594 -7.624 1.00 98.50 87 ALA A C 1
ATOM 597 O O . ALA A 1 87 ? -5.013 7.038 -6.781 1.00 98.50 87 ALA A O 1
ATOM 598 N N . GLY A 1 88 ? -4.641 5.751 -8.581 1.00 98.56 88 GLY A N 1
ATOM 599 C CA . GLY A 1 88 ? -5.998 5.207 -8.645 1.00 98.56 88 GLY A CA 1
ATOM 600 C C . GLY A 1 88 ? -6.335 4.315 -7.448 1.00 98.56 88 GLY A C 1
ATOM 601 O O . GLY A 1 88 ? -7.442 4.395 -6.927 1.00 98.56 88 GLY A O 1
ATOM 602 N N . LEU A 1 89 ? -5.375 3.519 -6.967 1.00 98.75 89 LEU A N 1
ATOM 603 C CA . LEU A 1 89 ? -5.534 2.729 -5.746 1.00 98.75 89 LEU A CA 1
ATOM 604 C C . LEU A 1 89 ? -5.780 3.613 -4.516 1.00 98.75 89 LEU A C 1
ATOM 606 O O . LEU A 1 89 ? -6.730 3.368 -3.781 1.00 98.75 89 LEU A O 1
ATOM 610 N N . VAL A 1 90 ? -4.987 4.668 -4.320 1.00 98.56 90 VAL A N 1
ATOM 611 C CA . VAL A 1 90 ? -5.207 5.636 -3.231 1.00 98.56 90 VAL A CA 1
ATOM 612 C C . VAL A 1 90 ? -6.618 6.229 -3.308 1.00 98.56 90 VAL A C 1
ATOM 614 O O . VAL A 1 90 ? -7.313 6.307 -2.298 1.00 98.56 90 VAL A O 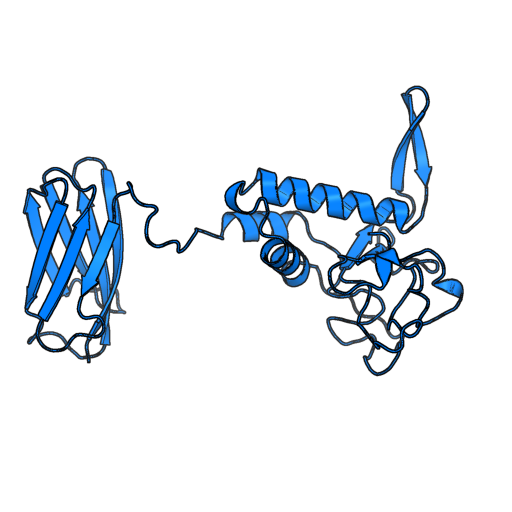1
ATOM 617 N N . ALA A 1 91 ? -7.085 6.584 -4.510 1.00 98.56 91 ALA A N 1
ATOM 618 C CA . ALA A 1 91 ? -8.447 7.079 -4.698 1.00 98.56 91 ALA A CA 1
ATOM 619 C C . ALA A 1 91 ? -9.518 6.029 -4.347 1.00 98.56 91 ALA A C 1
ATOM 621 O O . ALA A 1 91 ? -10.540 6.384 -3.764 1.00 98.56 91 ALA A O 1
ATOM 622 N N . LEU A 1 92 ? -9.293 4.746 -4.657 1.00 98.44 92 LEU A N 1
ATOM 623 C CA . LEU A 1 92 ? -10.192 3.657 -4.257 1.00 98.44 92 LEU A CA 1
ATOM 624 C C . LEU A 1 92 ? -10.224 3.463 -2.737 1.00 98.44 92 LEU A C 1
ATOM 626 O O . LEU A 1 92 ? -11.308 3.306 -2.184 1.00 98.44 92 LEU A O 1
ATOM 630 N N . ILE A 1 93 ? -9.067 3.512 -2.070 1.00 98.19 93 ILE A N 1
ATOM 631 C CA . ILE A 1 93 ? -8.956 3.425 -0.605 1.00 98.19 93 ILE A CA 1
ATOM 632 C C . ILE A 1 93 ? -9.771 4.545 0.051 1.00 98.19 93 ILE A C 1
ATOM 634 O O . ILE A 1 93 ? -10.653 4.263 0.857 1.00 98.19 93 ILE A O 1
ATOM 638 N N . ILE A 1 94 ? -9.550 5.798 -0.358 1.00 97.81 94 ILE A N 1
ATOM 639 C CA . ILE A 1 94 ? -10.276 6.961 0.180 1.00 97.81 94 ILE A CA 1
ATOM 640 C C . ILE A 1 94 ? -11.768 6.898 -0.179 1.00 97.81 94 ILE A C 1
ATOM 642 O O . ILE A 1 94 ? -12.619 7.278 0.615 1.00 97.81 94 ILE A O 1
ATOM 646 N N . SER A 1 95 ? -12.126 6.399 -1.365 1.00 97.06 95 SER A N 1
ATOM 647 C CA . SER A 1 95 ? -13.534 6.221 -1.737 1.00 97.06 95 SER A CA 1
ATOM 648 C C . SER A 1 95 ? -14.237 5.162 -0.888 1.00 97.06 95 SER A C 1
ATOM 650 O O . SER A 1 95 ? -15.449 5.261 -0.700 1.00 97.06 95 SER A O 1
ATOM 652 N N . ALA A 1 96 ? -13.519 4.129 -0.449 1.00 94.56 96 ALA A N 1
ATOM 653 C CA . ALA A 1 96 ? -14.062 3.065 0.383 1.00 94.56 96 ALA A CA 1
ATOM 654 C C . ALA A 1 96 ? -14.161 3.492 1.853 1.00 94.56 96 ALA A C 1
ATOM 656 O O . ALA A 1 96 ? -15.144 3.163 2.512 1.00 94.56 96 ALA A O 1
ATOM 657 N N . ASN A 1 97 ? -13.178 4.254 2.336 1.00 94.06 97 ASN A N 1
ATOM 658 C CA . ASN A 1 97 ? -13.174 4.850 3.664 1.00 94.06 97 ASN A CA 1
ATOM 659 C C . ASN A 1 97 ? -12.747 6.335 3.586 1.00 94.06 97 ASN A C 1
ATOM 661 O O . ASN A 1 97 ? -11.548 6.636 3.598 1.00 94.06 97 ASN A O 1
ATOM 665 N N . PRO A 1 98 ? -13.715 7.272 3.500 1.00 94.25 98 PRO A N 1
ATOM 666 C CA . PRO A 1 98 ? -13.432 8.704 3.383 1.00 94.25 98 PRO A CA 1
ATOM 667 C C . PRO A 1 98 ? -12.685 9.320 4.569 1.00 94.25 98 PRO A C 1
ATOM 669 O O . PRO A 1 98 ? -12.064 10.366 4.393 1.00 94.25 98 PRO A O 1
ATOM 672 N N . GLU A 1 99 ? -12.708 8.694 5.750 1.00 89.88 99 GLU A N 1
ATOM 673 C CA . GLU A 1 99 ? -12.001 9.183 6.945 1.00 89.88 99 GLU A CA 1
ATOM 674 C C . GLU A 1 99 ? -10.478 9.103 6.777 1.00 89.88 99 GLU A C 1
ATOM 676 O O . GLU A 1 99 ? -9.744 9.893 7.366 1.00 89.88 99 GLU A O 1
ATOM 681 N N . LEU A 1 100 ? -9.993 8.228 5.887 1.00 89.62 100 LEU A N 1
ATOM 682 C CA . LEU A 1 100 ? -8.575 8.130 5.532 1.00 89.62 100 LEU A CA 1
ATOM 683 C C . LEU A 1 100 ? -8.075 9.327 4.706 1.00 89.62 100 LEU A C 1
ATOM 685 O O . LEU A 1 100 ? -6.872 9.463 4.477 1.00 89.62 100 LEU A O 1
ATOM 689 N N . ALA A 1 101 ? -8.959 10.213 4.236 1.00 91.88 101 ALA A N 1
ATOM 690 C CA . ALA A 1 101 ? -8.551 11.399 3.494 1.00 91.88 101 ALA A CA 1
ATOM 691 C C . ALA A 1 101 ? -7.627 12.291 4.346 1.00 91.88 101 ALA A C 1
ATOM 693 O O . ALA A 1 101 ? -8.017 12.822 5.379 1.00 91.88 101 ALA A O 1
ATOM 694 N N . GLY A 1 102 ? -6.389 12.481 3.885 1.00 89.12 102 GLY A N 1
ATOM 695 C CA . GLY A 1 102 ? -5.363 13.233 4.617 1.00 89.12 102 GLY A CA 1
ATOM 696 C C . GLY A 1 102 ? -4.538 12.392 5.598 1.00 89.12 102 GLY A C 1
ATOM 697 O O . GLY A 1 102 ? -3.497 12.865 6.047 1.00 89.12 102 GLY A O 1
ATOM 698 N N . GLN A 1 103 ? -4.920 11.137 5.854 1.00 91.38 103 GLN A N 1
ATOM 699 C CA . GLN A 1 103 ? -4.147 10.183 6.654 1.00 91.38 103 GLN A CA 1
ATOM 700 C C . GLN A 1 103 ? -3.067 9.508 5.794 1.00 91.38 103 GLN A C 1
ATOM 702 O O . GLN A 1 103 ? -3.139 8.322 5.483 1.00 91.38 103 GLN A O 1
ATOM 707 N N . VAL A 1 104 ? -2.085 10.298 5.348 1.00 91.62 104 VAL A N 1
ATOM 708 C CA . VAL A 1 104 ? -1.076 9.865 4.363 1.00 91.62 104 VAL A CA 1
ATOM 709 C C . VAL A 1 104 ? -0.321 8.624 4.836 1.00 91.62 104 VAL A C 1
ATOM 711 O O . VAL A 1 104 ? -0.309 7.635 4.113 1.00 91.62 104 VAL A O 1
ATOM 714 N N . GLU A 1 105 ? 0.235 8.648 6.048 1.00 90.31 105 GLU A N 1
ATOM 715 C CA . GLU A 1 105 ? 1.017 7.532 6.607 1.00 90.31 105 GLU A CA 1
ATOM 716 C C . GLU A 1 105 ? 0.192 6.238 6.675 1.00 90.31 105 GLU A C 1
ATOM 718 O O . GLU A 1 105 ? 0.645 5.188 6.232 1.00 90.31 105 GLU A O 1
ATOM 723 N N . LEU A 1 106 ? -1.068 6.324 7.117 1.00 93.00 106 LEU A N 1
ATOM 724 C CA . LEU A 1 106 ? -1.946 5.157 7.205 1.00 93.00 106 LEU A CA 1
ATOM 725 C C . LEU A 1 106 ? -2.304 4.588 5.824 1.00 93.00 106 LEU A C 1
ATOM 727 O O . LEU A 1 106 ? -2.391 3.375 5.652 1.00 93.00 106 LEU A O 1
ATOM 731 N N . ILE A 1 107 ? -2.495 5.444 4.817 1.00 97.06 107 ILE A N 1
ATOM 732 C CA . ILE A 1 107 ? -2.707 4.990 3.436 1.00 97.06 107 ILE A CA 1
ATOM 733 C C . ILE A 1 107 ? -1.455 4.286 2.900 1.00 97.06 107 ILE A C 1
ATOM 735 O O . ILE A 1 107 ? -1.583 3.262 2.225 1.00 97.06 107 ILE A O 1
ATOM 739 N N . GLU A 1 108 ? -0.264 4.820 3.177 1.00 96.88 108 GLU A N 1
ATOM 740 C CA . GLU A 1 108 ? 1.001 4.186 2.794 1.00 96.88 108 GLU A CA 1
ATOM 741 C C . GLU A 1 108 ? 1.133 2.803 3.449 1.00 96.88 108 GLU A C 1
ATOM 743 O O . GLU A 1 108 ? 1.334 1.821 2.730 1.00 96.88 108 GLU A O 1
ATOM 748 N N . ASP A 1 109 ? 0.871 2.698 4.755 1.00 96.94 109 ASP A N 1
ATOM 749 C CA . ASP A 1 109 ? 0.874 1.438 5.507 1.00 96.94 109 ASP A CA 1
ATOM 750 C C . ASP A 1 109 ? -0.100 0.403 4.932 1.00 96.94 109 ASP A C 1
ATOM 752 O O . ASP A 1 109 ? 0.265 -0.758 4.742 1.00 96.94 109 ASP A O 1
ATOM 756 N N . ILE A 1 110 ? -1.337 0.804 4.610 1.00 97.44 110 ILE A N 1
ATOM 757 C CA . ILE A 1 110 ? -2.324 -0.087 3.982 1.00 97.44 110 ILE A CA 1
ATOM 758 C C . ILE A 1 110 ? -1.775 -0.632 2.664 1.00 97.44 110 ILE A C 1
ATOM 760 O O . ILE A 1 110 ? -1.868 -1.831 2.399 1.00 97.44 110 ILE A O 1
ATOM 764 N N . ILE A 1 111 ? -1.211 0.228 1.813 1.00 98.69 111 ILE A N 1
ATOM 765 C CA . ILE A 1 111 ? -0.709 -0.183 0.498 1.00 98.69 111 ILE A CA 1
ATOM 766 C C . ILE A 1 111 ? 0.507 -1.105 0.640 1.00 98.69 111 ILE A C 1
ATOM 768 O O . ILE A 1 111 ? 0.608 -2.086 -0.097 1.00 98.69 111 ILE A O 1
ATOM 772 N N . GLU A 1 112 ? 1.421 -0.812 1.563 1.00 98.19 112 GLU A N 1
ATOM 773 C CA . GLU A 1 112 ? 2.636 -1.599 1.784 1.00 98.19 112 GLU A CA 1
ATOM 774 C C . GLU A 1 112 ? 2.334 -2.963 2.420 1.00 98.19 112 GLU A C 1
ATOM 776 O O . GLU A 1 112 ? 2.846 -3.980 1.952 1.00 98.19 112 GLU A O 1
ATOM 781 N N . GLN A 1 113 ? 1.448 -3.020 3.419 1.00 97.25 113 GLN A N 1
ATOM 782 C CA . GLN A 1 113 ? 1.081 -4.263 4.114 1.00 97.25 113 GLN A CA 1
ATOM 783 C C . GLN A 1 113 ? 0.199 -5.191 3.272 1.00 97.25 113 GLN A C 1
ATOM 785 O O . GLN A 1 113 ? 0.265 -6.411 3.424 1.00 97.25 113 GLN A O 1
ATOM 790 N N . SER A 1 114 ? -0.623 -4.630 2.384 1.00 97.88 114 SER A N 1
ATOM 791 C CA . SER A 1 114 ? -1.497 -5.408 1.498 1.00 97.88 114 SER A CA 1
ATOM 792 C C . SER A 1 114 ? -0.838 -5.802 0.173 1.00 97.88 114 SER A C 1
ATOM 794 O O . SER A 1 114 ? -1.408 -6.593 -0.584 1.00 97.88 114 SER A O 1
ATOM 796 N N . ALA A 1 115 ? 0.350 -5.272 -0.138 1.00 98.50 115 ALA A N 1
ATOM 797 C CA . ALA A 1 115 ? 1.065 -5.608 -1.361 1.00 98.50 115 ALA A CA 1
ATOM 798 C C . ALA A 1 115 ? 1.392 -7.108 -1.425 1.00 98.50 115 ALA A C 1
ATOM 800 O O . ALA A 1 115 ? 1.778 -7.732 -0.441 1.00 98.50 115 ALA A O 1
ATOM 801 N N . VAL A 1 116 ? 1.302 -7.690 -2.623 1.00 98.62 116 VAL A N 1
ATOM 802 C CA . VAL A 1 116 ? 1.760 -9.058 -2.881 1.00 98.62 116 VAL A CA 1
ATOM 803 C C . VAL A 1 116 ? 3.288 -9.065 -2.873 1.00 98.62 116 VAL A C 1
ATOM 805 O O . VAL A 1 116 ? 3.875 -8.499 -3.806 1.00 98.62 116 VAL A O 1
ATOM 808 N N . PRO A 1 117 ? 3.950 -9.733 -1.908 1.00 98.12 117 PRO A N 1
ATOM 809 C CA . PRO A 1 117 ? 5.403 -9.711 -1.798 1.00 98.12 117 PRO A CA 1
ATOM 810 C C . PRO A 1 117 ? 6.074 -10.284 -3.045 1.00 98.12 117 PRO A C 1
ATOM 812 O O . PRO A 1 117 ? 5.601 -11.263 -3.633 1.00 98.12 117 PRO A O 1
ATOM 815 N N . LYS A 1 118 ? 7.189 -9.677 -3.462 1.00 98.19 118 LYS A N 1
ATOM 816 C CA . LYS A 1 118 ? 7.956 -10.107 -4.639 1.00 98.19 118 LYS A CA 1
ATOM 817 C C . LYS A 1 118 ? 9.444 -10.147 -4.344 1.00 98.19 118 LYS A C 1
ATOM 819 O O . LYS A 1 118 ? 10.009 -9.199 -3.808 1.00 98.19 118 LYS A O 1
ATOM 824 N N . GLN A 1 119 ? 10.061 -11.242 -4.764 1.00 97.62 119 GLN A N 1
ATOM 825 C CA . GLN A 1 119 ? 11.482 -11.514 -4.594 1.00 97.62 119 GLN A CA 1
ATOM 826 C C . GLN A 1 119 ? 12.189 -11.564 -5.952 1.00 97.62 119 GLN A C 1
ATOM 828 O O . GLN A 1 119 ? 11.571 -11.751 -7.004 1.00 97.62 119 GLN A O 1
ATOM 833 N N . THR A 1 120 ? 13.505 -11.407 -5.927 1.00 96.25 120 THR A N 1
ATOM 834 C CA . THR A 1 120 ? 14.405 -11.561 -7.071 1.00 96.25 120 THR A CA 1
ATOM 835 C C . THR A 1 120 ? 15.749 -12.099 -6.603 1.00 96.25 120 THR A C 1
ATOM 837 O O . THR A 1 120 ? 16.140 -11.906 -5.460 1.00 96.25 120 THR A O 1
ATOM 840 N N . SER A 1 121 ? 16.494 -12.731 -7.505 1.00 95.50 121 SER A N 1
ATOM 841 C CA . SER A 1 121 ? 17.896 -13.084 -7.266 1.00 95.50 121 SER A CA 1
ATOM 842 C C . SER A 1 121 ? 18.853 -11.892 -7.408 1.00 95.50 121 SER A C 1
ATOM 844 O O . SER A 1 121 ? 20.062 -12.068 -7.305 1.00 95.50 121 SER A O 1
ATOM 846 N N . GLN A 1 122 ? 18.348 -10.702 -7.750 1.00 93.00 122 GLN A N 1
ATOM 847 C CA . GLN A 1 122 ? 19.152 -9.488 -7.868 1.00 93.00 122 GLN A CA 1
ATOM 848 C C . GLN A 1 122 ? 19.271 -8.784 -6.516 1.00 93.00 122 GLN A C 1
ATOM 850 O O . GLN A 1 122 ? 18.299 -8.203 -6.030 1.00 93.00 122 GLN A O 1
ATOM 855 N N . ASP A 1 123 ? 20.486 -8.747 -5.984 1.00 95.38 123 ASP A N 1
ATOM 856 C CA . ASP A 1 123 ? 20.810 -7.977 -4.788 1.00 95.38 123 ASP A CA 1
ATOM 857 C C . ASP A 1 123 ? 21.178 -6.537 -5.154 1.00 95.38 123 ASP A C 1
ATOM 859 O O . ASP A 1 123 ? 21.924 -6.286 -6.106 1.00 95.38 123 ASP A O 1
ATOM 863 N N . CYS A 1 124 ? 20.650 -5.582 -4.389 1.00 94.56 124 CYS A N 1
ATOM 864 C CA . CYS A 1 124 ? 20.929 -4.163 -4.570 1.00 94.56 124 CYS A CA 1
ATOM 865 C C . CYS A 1 124 ? 21.254 -3.514 -3.225 1.00 94.56 124 CYS A C 1
ATOM 867 O O . CYS A 1 124 ? 20.375 -3.317 -2.384 1.00 94.56 124 CYS A O 1
ATOM 869 N N . GLY A 1 125 ? 22.519 -3.129 -3.048 1.00 90.75 125 GLY A N 1
ATOM 870 C CA . GLY A 1 125 ? 23.019 -2.587 -1.786 1.00 90.75 125 GLY A CA 1
ATOM 871 C C . GLY A 1 125 ? 23.182 -3.676 -0.725 1.00 90.75 125 GLY A C 1
ATOM 872 O O . GLY A 1 125 ? 23.592 -4.789 -1.033 1.00 90.75 125 GLY A O 1
ATOM 873 N N . SER A 1 126 ? 22.875 -3.341 0.528 1.00 88.88 126 SER A N 1
ATOM 874 C CA . SER A 1 126 ? 22.971 -4.256 1.674 1.00 88.88 126 SER A CA 1
ATOM 875 C C . SER A 1 126 ? 21.725 -5.118 1.902 1.00 88.88 126 SER A C 1
ATOM 877 O O . SER A 1 126 ? 21.730 -5.928 2.820 1.00 88.88 126 SER A O 1
ATOM 879 N N . VAL A 1 127 ? 20.664 -4.917 1.114 1.00 91.62 127 VAL A N 1
ATOM 880 C CA . VAL A 1 127 ? 19.396 -5.656 1.210 1.00 91.62 127 VAL A CA 1
ATOM 881 C C . VAL A 1 127 ? 19.343 -6.662 0.069 1.00 91.62 127 VAL A C 1
ATOM 883 O O . VAL A 1 127 ? 19.491 -6.283 -1.101 1.00 91.62 127 VAL A O 1
ATOM 886 N N . THR A 1 128 ? 19.138 -7.935 0.400 1.00 95.50 128 THR A N 1
ATOM 887 C CA . THR A 1 128 ? 19.054 -8.990 -0.613 1.00 95.50 128 THR A CA 1
ATOM 888 C C . THR A 1 128 ? 17.749 -8.894 -1.400 1.00 95.50 128 THR A C 1
ATOM 890 O O . THR A 1 128 ? 16.727 -8.409 -0.912 1.00 95.50 128 THR A O 1
ATOM 893 N N . GLY A 1 129 ? 17.741 -9.395 -2.633 1.00 94.75 129 GLY A N 1
ATOM 894 C CA . GLY A 1 129 ? 16.526 -9.468 -3.448 1.00 94.75 129 GLY A CA 1
ATOM 895 C C . GLY A 1 129 ? 15.469 -10.440 -2.902 1.00 94.75 129 GLY A C 1
ATOM 896 O O . GLY A 1 129 ? 14.329 -10.438 -3.371 1.00 94.75 129 GLY A O 1
ATOM 897 N N . MET A 1 130 ? 15.834 -11.260 -1.912 1.00 97.06 130 MET A N 1
ATOM 898 C CA . MET A 1 130 ? 14.952 -12.217 -1.242 1.00 97.06 130 MET A CA 1
ATOM 899 C C . MET A 1 130 ? 14.256 -11.629 -0.005 1.00 97.06 130 MET A C 1
ATOM 901 O O . MET A 1 130 ? 13.285 -12.213 0.477 1.00 97.06 130 MET A O 1
ATOM 905 N N . GLU A 1 131 ? 14.712 -10.488 0.506 1.00 96.69 131 GLU A N 1
ATOM 906 C CA . GLU A 1 131 ? 14.063 -9.782 1.613 1.00 96.69 131 GLU A CA 1
ATOM 907 C C . GLU A 1 131 ? 12.802 -9.036 1.159 1.00 96.69 131 GLU A C 1
ATOM 909 O O . GLU A 1 131 ? 12.618 -8.738 -0.025 1.00 96.69 131 GLU A O 1
ATOM 914 N N . ILE A 1 132 ? 11.922 -8.740 2.117 1.00 96.19 132 ILE A N 1
ATOM 915 C CA . ILE A 1 132 ? 10.744 -7.894 1.926 1.00 96.19 132 ILE A CA 1
ATOM 916 C C . ILE A 1 132 ? 10.723 -6.860 3.061 1.00 96.19 132 ILE A C 1
ATOM 918 O O . ILE A 1 132 ? 10.693 -7.264 4.225 1.00 96.19 132 ILE A O 1
ATOM 922 N N . PRO A 1 133 ? 10.711 -5.556 2.750 1.00 97.12 133 PRO A N 1
ATOM 923 C CA . PRO A 1 133 ? 10.866 -4.982 1.412 1.00 97.12 133 PRO A CA 1
ATOM 924 C C . PRO A 1 133 ? 12.286 -5.175 0.837 1.00 97.12 133 PRO A C 1
ATOM 926 O O . PRO A 1 133 ? 13.243 -5.378 1.577 1.00 97.12 133 PRO A O 1
ATOM 929 N N . ASN A 1 134 ? 12.443 -5.065 -0.489 1.00 98.00 134 ASN A N 1
ATOM 930 C CA . ASN A 1 134 ? 13.757 -5.021 -1.155 1.00 98.00 134 ASN A CA 1
ATOM 931 C C . ASN A 1 134 ? 13.894 -3.834 -2.120 1.00 98.00 134 ASN A C 1
ATOM 933 O O . ASN A 1 134 ? 12.916 -3.237 -2.558 1.00 98.00 134 ASN A O 1
ATOM 937 N N . ASN A 1 135 ? 15.127 -3.526 -2.524 1.00 98.12 135 ASN A N 1
ATOM 938 C CA . ASN A 1 135 ? 15.449 -2.397 -3.410 1.00 98.12 135 ASN A CA 1
ATOM 939 C C . ASN A 1 135 ? 14.995 -2.559 -4.879 1.00 98.12 135 ASN A C 1
ATOM 941 O O . ASN A 1 135 ? 15.243 -1.674 -5.700 1.00 98.12 135 ASN A O 1
ATOM 945 N N . THR A 1 136 ? 14.348 -3.673 -5.236 1.00 98.12 136 THR A N 1
ATOM 946 C CA . THR A 1 136 ? 13.829 -3.914 -6.592 1.00 98.12 136 THR A CA 1
ATOM 947 C C . THR A 1 136 ? 12.310 -3.765 -6.649 1.00 98.12 136 THR A C 1
ATOM 949 O O . THR A 1 136 ? 11.800 -3.033 -7.498 1.00 98.12 136 THR A O 1
ATOM 952 N N . TYR A 1 137 ? 11.587 -4.433 -5.749 1.00 98.56 137 TYR A N 1
AT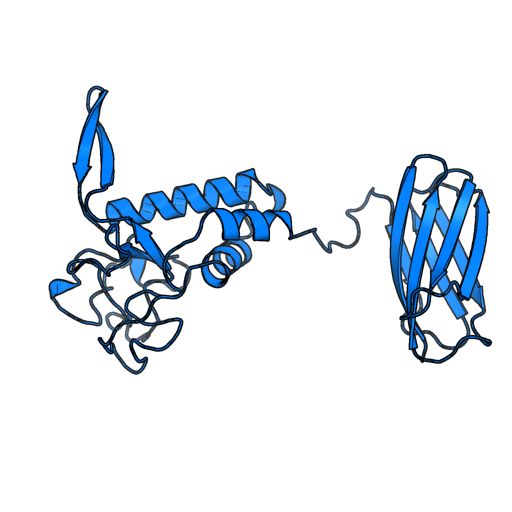OM 953 C CA . TYR A 1 137 ? 10.123 -4.450 -5.713 1.00 98.56 137 TYR A CA 1
ATOM 954 C C . TYR A 1 137 ? 9.512 -3.605 -4.592 1.00 98.56 137 TYR A C 1
ATOM 956 O O . TYR A 1 137 ? 8.291 -3.442 -4.559 1.00 98.56 137 TYR A O 1
ATOM 964 N N . GLY A 1 138 ? 10.324 -3.080 -3.676 1.00 98.25 138 GLY A N 1
ATOM 965 C CA . GLY A 1 138 ? 9.822 -2.518 -2.430 1.00 98.25 138 GLY A CA 1
ATOM 966 C C . GLY A 1 138 ? 9.125 -3.594 -1.603 1.00 98.25 138 GLY A C 1
ATOM 967 O O . GLY A 1 138 ? 9.620 -4.719 -1.513 1.00 98.25 138 GLY A O 1
ATOM 968 N N . PHE A 1 139 ? 7.953 -3.274 -1.062 1.00 98.38 139 PHE A N 1
ATOM 969 C CA . PHE A 1 139 ? 7.074 -4.221 -0.371 1.00 98.38 139 PHE A CA 1
ATOM 970 C C . PHE A 1 139 ? 6.415 -5.242 -1.309 1.00 98.38 139 PHE A C 1
ATOM 972 O O . PHE A 1 139 ? 5.903 -6.262 -0.853 1.00 98.38 139 PHE A O 1
ATOM 979 N N . GLY A 1 140 ? 6.468 -5.029 -2.627 1.00 98.56 140 GLY A N 1
ATOM 980 C CA . GLY A 1 140 ? 5.909 -5.949 -3.610 1.00 98.56 140 GLY A CA 1
ATOM 981 C C . GLY A 1 140 ? 5.026 -5.253 -4.633 1.00 98.56 140 GLY A C 1
ATOM 982 O O . GLY A 1 140 ? 5.139 -4.050 -4.871 1.00 98.56 140 GLY A O 1
ATOM 983 N N . ARG A 1 141 ? 4.155 -6.018 -5.290 1.00 98.69 141 ARG A N 1
ATOM 984 C CA . ARG A 1 141 ? 3.176 -5.472 -6.236 1.00 98.69 141 ARG A CA 1
ATOM 985 C C . ARG A 1 141 ? 1.896 -5.120 -5.493 1.00 98.69 141 ARG A C 1
ATOM 987 O O . ARG A 1 141 ? 1.357 -5.977 -4.804 1.00 98.69 141 ARG A O 1
ATOM 994 N N . VAL A 1 142 ? 1.361 -3.922 -5.710 1.00 98.75 142 VAL A N 1
ATOM 995 C CA . VAL A 1 142 ? 0.080 -3.512 -5.116 1.00 98.75 142 VAL A CA 1
ATOM 996 C C . VAL A 1 142 ? -1.050 -4.522 -5.372 1.00 98.75 142 VAL A C 1
ATOM 998 O O . VAL A 1 142 ? -1.138 -5.120 -6.454 1.00 98.75 142 VAL A O 1
ATOM 1001 N N . ASP A 1 143 ? -1.922 -4.684 -4.377 1.00 98.62 143 ASP A N 1
ATOM 1002 C CA . ASP A 1 143 ? -3.169 -5.447 -4.455 1.00 98.62 143 ASP A CA 1
ATOM 1003 C C . ASP A 1 143 ? -4.341 -4.540 -4.073 1.00 98.62 143 ASP A C 1
ATOM 1005 O O . ASP A 1 143 ? -4.531 -4.182 -2.912 1.00 98.62 143 ASP A O 1
ATOM 1009 N N . ALA A 1 144 ? -5.122 -4.132 -5.073 1.00 98.31 144 ALA A N 1
ATOM 1010 C CA . ALA A 1 144 ? -6.193 -3.172 -4.850 1.00 98.31 144 ALA A CA 1
ATOM 1011 C C . ALA A 1 144 ? -7.332 -3.730 -3.991 1.00 98.31 144 ALA A C 1
ATOM 1013 O O . ALA A 1 144 ? -7.942 -2.984 -3.229 1.00 98.31 144 ALA A O 1
ATOM 1014 N N . LEU A 1 145 ? -7.625 -5.027 -4.113 1.00 98.25 145 LEU A N 1
ATOM 1015 C CA . LEU A 1 145 ? -8.707 -5.643 -3.357 1.00 98.25 145 LEU A CA 1
ATOM 1016 C C . LEU A 1 145 ? -8.317 -5.757 -1.884 1.00 98.25 145 LEU A C 1
ATOM 1018 O O . LEU A 1 145 ? -9.094 -5.341 -1.028 1.00 98.25 145 LEU A O 1
ATOM 1022 N N . ALA A 1 146 ? -7.116 -6.269 -1.604 1.00 97.88 146 ALA A N 1
ATOM 1023 C CA . ALA A 1 146 ? -6.626 -6.412 -0.236 1.00 97.88 146 ALA A CA 1
ATOM 1024 C C . ALA A 1 146 ? -6.502 -5.048 0.465 1.00 97.88 146 ALA A C 1
ATOM 1026 O O . ALA A 1 146 ? -6.970 -4.897 1.591 1.00 97.88 146 ALA A O 1
ATOM 1027 N N . ALA A 1 147 ? -5.975 -4.032 -0.227 1.00 98.19 147 ALA A N 1
ATOM 1028 C CA . ALA A 1 147 ? -5.868 -2.676 0.307 1.00 98.19 147 ALA A CA 1
ATOM 1029 C C . ALA A 1 147 ? -7.237 -2.067 0.661 1.00 98.19 147 ALA A C 1
ATOM 1031 O O . ALA A 1 147 ? -7.418 -1.518 1.745 1.00 98.19 147 ALA A O 1
ATOM 1032 N N . VAL A 1 148 ? -8.229 -2.188 -0.230 1.00 97.62 148 VAL A N 1
ATOM 1033 C CA . VAL A 1 148 ? -9.588 -1.675 0.022 1.00 97.62 148 VAL A CA 1
ATOM 1034 C C . VAL A 1 148 ? -10.271 -2.441 1.156 1.00 97.62 148 VAL A C 1
ATOM 1036 O O . VAL A 1 148 ? -10.943 -1.835 1.986 1.00 97.62 148 VAL A O 1
ATOM 1039 N N . GLN A 1 149 ? -10.087 -3.760 1.234 1.00 96.44 149 GLN A N 1
ATOM 1040 C CA . GLN A 1 149 ? -10.612 -4.560 2.343 1.00 96.44 149 GLN A CA 1
ATOM 1041 C C . GLN A 1 149 ? -9.997 -4.152 3.683 1.00 96.44 149 GLN A C 1
ATOM 1043 O O . GLN A 1 149 ? -10.723 -4.034 4.667 1.00 96.44 149 GLN A O 1
ATOM 1048 N N . GLN A 1 150 ? -8.689 -3.892 3.719 1.00 94.56 150 GLN A N 1
ATOM 1049 C CA . GLN A 1 150 ? -8.013 -3.396 4.914 1.00 94.56 150 GLN A CA 1
ATOM 1050 C C . GLN A 1 150 ? -8.520 -2.000 5.301 1.00 94.56 150 GLN A C 1
ATOM 1052 O O . GLN A 1 150 ? -8.839 -1.780 6.464 1.00 94.56 150 GLN A O 1
ATOM 1057 N N . ALA A 1 151 ? -8.700 -1.096 4.335 1.00 93.88 151 ALA A N 1
ATOM 1058 C CA . ALA A 1 151 ? -9.269 0.232 4.568 1.00 93.88 151 ALA A CA 1
ATOM 1059 C C . ALA A 1 151 ? -10.694 0.193 5.151 1.00 93.88 151 ALA A C 1
ATOM 1061 O O . ALA A 1 151 ? -11.024 0.988 6.025 1.00 93.88 151 ALA A O 1
ATOM 1062 N N . LEU A 1 152 ? -11.530 -0.744 4.693 1.00 90.44 152 LEU A N 1
ATOM 1063 C CA . LEU A 1 152 ? -12.885 -0.962 5.219 1.00 90.44 152 LEU A CA 1
ATOM 1064 C C . LEU A 1 152 ? -12.896 -1.619 6.606 1.00 90.44 152 LEU A C 1
ATOM 1066 O O . LEU A 1 152 ? -13.864 -1.470 7.346 1.00 90.44 152 LEU A O 1
ATOM 1070 N N . ALA A 1 153 ? -11.855 -2.384 6.939 1.00 88.44 153 ALA A N 1
ATOM 1071 C CA . ALA A 1 153 ? -11.707 -3.023 8.243 1.00 88.44 153 ALA A CA 1
ATOM 1072 C C . ALA A 1 153 ? -11.185 -2.060 9.320 1.00 88.44 153 ALA A C 1
ATOM 1074 O O . ALA A 1 153 ? -11.324 -2.351 10.509 1.00 88.44 153 ALA A O 1
ATOM 1075 N N . LEU A 1 154 ? -10.601 -0.928 8.915 1.00 84.12 154 LEU A N 1
ATOM 1076 C CA . LEU A 1 154 ? -10.273 0.168 9.815 1.00 84.12 154 LEU A CA 1
ATOM 1077 C C . LEU A 1 154 ? -11.574 0.833 10.258 1.00 84.12 154 LEU A C 1
ATOM 1079 O O . LEU A 1 154 ? -12.128 1.694 9.581 1.00 84.12 154 LEU A O 1
ATOM 1083 N N . VAL A 1 155 ? -12.073 0.368 11.398 1.00 67.31 155 VAL A N 1
ATOM 1084 C CA . VAL A 1 155 ? -13.054 1.097 12.189 1.00 67.31 155 VAL A CA 1
ATOM 1085 C C . VAL A 1 155 ? -12.254 2.041 13.057 1.00 67.31 155 VAL A C 1
ATOM 1087 O O . VAL A 1 155 ? -11.361 1.589 13.780 1.00 67.31 155 VAL A O 1
ATOM 1090 N N . ASP A 1 156 ? -12.556 3.327 12.958 1.00 52.44 156 ASP A N 1
ATOM 1091 C CA . ASP A 1 156 ? -11.951 4.320 13.818 1.00 52.44 156 ASP A CA 1
ATOM 1092 C C . ASP A 1 156 ? -12.112 3.889 15.285 1.00 52.44 156 ASP A C 1
ATOM 1094 O O . ASP A 1 156 ? -13.221 3.625 15.761 1.00 52.44 156 ASP A O 1
ATOM 1098 N N . THR A 1 157 ? -10.989 3.719 15.987 1.00 44.53 157 THR A N 1
ATOM 1099 C CA . THR A 1 157 ? -11.004 3.557 17.446 1.00 44.53 157 THR A CA 1
ATOM 1100 C C . THR A 1 157 ? -11.056 4.906 18.143 1.00 44.53 157 THR A C 1
ATOM 1102 O O . THR A 1 157 ? -10.838 4.942 19.355 1.00 44.53 157 THR A O 1
ATOM 1105 N N . ASP A 1 158 ? -11.320 5.989 17.405 1.00 42.44 158 ASP A N 1
ATOM 1106 C CA . ASP A 1 158 ? -11.692 7.270 17.970 1.00 42.44 158 ASP A CA 1
ATOM 1107 C C . ASP A 1 158 ? -12.669 7.034 19.123 1.00 42.44 158 ASP A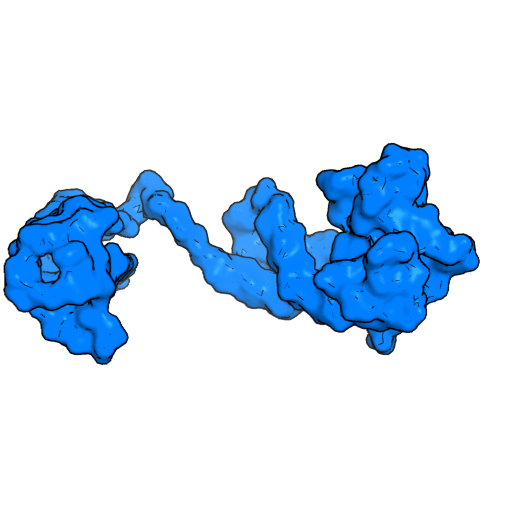 C 1
ATOM 1109 O O . ASP A 1 158 ? -13.784 6.519 18.969 1.00 42.44 158 ASP A O 1
ATOM 1113 N N . GLU A 1 159 ? -12.188 7.396 20.317 1.00 46.53 159 GLU A N 1
ATOM 1114 C CA . GLU A 1 159 ? -13.027 7.851 21.414 1.00 46.53 159 GLU A CA 1
ATOM 1115 C C . GLU A 1 159 ? -14.213 8.579 20.781 1.00 46.53 159 GLU A C 1
ATOM 1117 O O . GLU A 1 159 ? -13.986 9.556 20.062 1.00 46.53 159 GLU A O 1
ATOM 1122 N N . PRO A 1 160 ? -15.442 8.063 20.945 1.00 43.84 160 PRO A N 1
ATOM 1123 C CA . PRO A 1 160 ? -16.565 8.417 20.097 1.00 43.84 160 PRO A CA 1
ATOM 1124 C C . PRO A 1 160 ? -16.641 9.929 19.954 1.00 43.84 160 PRO A C 1
ATOM 1126 O O . PRO A 1 160 ? -16.840 10.643 20.944 1.00 43.84 160 PRO A O 1
ATOM 1129 N N . ALA A 1 161 ? -16.448 10.386 18.710 1.00 47.06 161 ALA A N 1
ATOM 1130 C CA . ALA A 1 161 ? -16.516 11.779 18.316 1.00 47.06 161 ALA A CA 1
ATOM 1131 C C . ALA A 1 161 ? -17.669 12.455 19.062 1.00 47.06 161 ALA A C 1
ATOM 1133 O O . ALA A 1 161 ? -18.791 11.938 19.109 1.00 47.06 161 ALA A O 1
ATOM 1134 N N . THR A 1 162 ? -17.358 13.579 19.705 1.00 51.31 162 THR A N 1
ATOM 1135 C CA . THR A 1 162 ? -18.203 14.337 20.628 1.00 51.31 162 THR A CA 1
ATOM 1136 C C . THR A 1 162 ? -19.624 14.515 20.074 1.00 51.31 162 THR A C 1
ATOM 1138 O O . THR A 1 162 ? -19.924 15.488 19.390 1.00 51.31 162 THR A O 1
ATOM 1141 N N . GLY A 1 163 ? -20.520 13.570 20.386 1.00 52.50 163 GLY A N 1
ATOM 1142 C CA . GLY A 1 163 ? -21.905 13.568 19.903 1.00 52.50 163 GLY A CA 1
ATOM 1143 C C . GLY A 1 163 ? -22.557 12.192 19.707 1.00 52.50 163 GLY A C 1
ATOM 1144 O O . GLY A 1 163 ? -23.783 12.129 19.717 1.00 52.50 163 GLY A O 1
ATOM 1145 N N . GLY A 1 164 ? -21.788 11.105 19.563 1.00 55.56 164 GLY A N 1
ATOM 1146 C CA . GLY A 1 164 ? -22.324 9.741 19.415 1.00 55.56 164 GLY A CA 1
ATOM 1147 C C . GLY A 1 164 ? -22.587 9.003 20.740 1.00 55.56 164 GLY A C 1
ATOM 1148 O O . GLY A 1 164 ? -22.143 9.458 21.801 1.00 55.56 164 GLY A O 1
ATOM 1149 N N . PRO A 1 165 ? -23.296 7.853 20.711 1.00 61.50 165 PRO A N 1
ATOM 1150 C CA . PRO A 1 165 ? -23.411 6.990 21.874 1.00 61.50 165 PRO A CA 1
ATOM 1151 C C . PRO A 1 165 ? -22.033 6.475 22.296 1.00 61.50 165 PRO A C 1
ATOM 1153 O O . PRO A 1 165 ? -21.308 5.897 21.492 1.00 61.50 165 PRO A O 1
ATOM 1156 N N . ALA A 1 166 ? -21.676 6.688 23.555 1.00 77.56 166 ALA A N 1
ATOM 1157 C CA . ALA A 1 166 ? -20.346 6.422 24.091 1.00 77.56 166 ALA A CA 1
ATOM 1158 C C . ALA A 1 166 ? -20.459 5.685 25.419 1.00 77.56 166 ALA A C 1
ATOM 1160 O O . ALA A 1 166 ? -21.404 5.941 26.165 1.00 77.56 166 ALA A O 1
ATOM 1161 N N . VAL A 1 167 ? -19.504 4.806 25.733 1.00 86.44 167 VAL A N 1
ATOM 1162 C CA . VAL A 1 167 ? -19.357 4.233 27.077 1.00 86.44 167 VAL A CA 1
ATOM 1163 C C . VAL A 1 167 ? -17.906 4.353 27.512 1.00 86.44 167 VAL A C 1
ATOM 1165 O O . VAL A 1 167 ? -17.020 3.708 26.957 1.00 86.44 167 VAL A O 1
ATOM 1168 N N . GLU A 1 168 ? -17.688 5.139 28.554 1.00 88.06 168 GLU A N 1
ATOM 1169 C CA . GLU A 1 168 ? -16.413 5.280 29.228 1.00 88.06 168 GLU A CA 1
ATOM 1170 C C . GLU A 1 168 ? -16.379 4.385 30.474 1.00 88.06 168 GLU A C 1
ATOM 1172 O O . GLU A 1 168 ? -17.306 4.379 31.286 1.00 88.06 168 GLU A O 1
ATOM 1177 N N . VAL A 1 169 ? -15.296 3.624 30.643 1.00 90.06 169 VAL A N 1
ATOM 1178 C CA . VAL A 1 169 ? -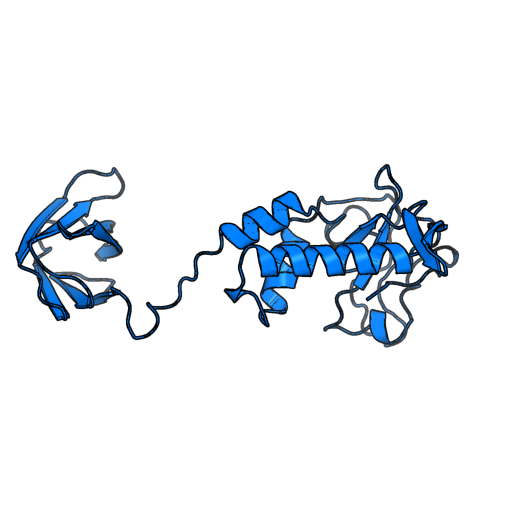15.138 2.671 31.750 1.00 90.06 169 VAL A CA 1
ATOM 1179 C C . VAL A 1 169 ? -14.096 3.178 32.740 1.00 90.06 169 VAL A C 1
ATOM 1181 O O . VAL A 1 169 ? -12.928 3.333 32.382 1.00 90.06 169 VAL A O 1
ATOM 1184 N N . ARG A 1 170 ? -14.483 3.377 34.006 1.00 86.44 170 ARG A N 1
ATOM 1185 C CA . ARG A 1 170 ? -13.580 3.858 35.064 1.00 86.44 170 ARG A CA 1
ATOM 1186 C C . ARG A 1 170 ? -13.804 3.149 36.411 1.00 86.44 170 ARG A C 1
ATOM 1188 O O . ARG A 1 170 ? -14.946 3.007 36.828 1.00 86.44 170 ARG A O 1
ATOM 1195 N N . PRO A 1 171 ? -12.745 2.775 37.150 1.00 88.88 171 PRO A N 1
ATOM 1196 C CA . PRO A 1 171 ? -11.382 2.581 36.661 1.00 88.88 171 PRO A CA 1
ATOM 1197 C C . PRO A 1 171 ? -11.310 1.346 35.745 1.00 88.88 171 PRO A C 1
ATOM 1199 O O . PRO A 1 171 ? -12.098 0.414 35.875 1.00 88.88 171 PRO A O 1
ATOM 1202 N N . ASN A 1 172 ? -10.360 1.327 34.814 1.00 88.88 172 ASN A N 1
ATOM 1203 C CA . ASN A 1 172 ? -10.045 0.143 34.019 1.00 88.88 172 ASN A CA 1
ATOM 1204 C C . ASN A 1 172 ? -8.518 0.082 33.824 1.00 88.88 172 ASN A C 1
ATOM 1206 O O . ASN A 1 172 ? -7.995 0.881 33.049 1.00 88.88 172 ASN A O 1
ATOM 1210 N N . PRO A 1 173 ? -7.776 -0.796 34.530 1.00 93.38 173 PRO A N 1
ATOM 1211 C CA . PRO A 1 173 ? -8.266 -1.925 35.327 1.00 93.38 173 PRO A CA 1
ATOM 1212 C C . PRO A 1 173 ? -8.949 -1.558 36.659 1.00 93.38 173 PRO A C 1
ATOM 1214 O O . PRO A 1 173 ? -8.612 -0.543 37.265 1.00 93.38 173 PRO A O 1
ATOM 1217 N N . PHE A 1 174 ? -9.857 -2.413 37.137 1.00 91.88 174 PHE A N 1
ATOM 1218 C CA . PHE A 1 174 ? -10.583 -2.273 38.412 1.00 91.88 174 PHE A CA 1
ATOM 1219 C C . PHE A 1 174 ? -10.319 -3.438 39.379 1.00 91.88 174 PHE A C 1
ATOM 1221 O O . PHE A 1 174 ? -9.818 -4.483 38.973 1.00 91.88 174 PHE A O 1
ATOM 1228 N N . GLU A 1 175 ? -10.691 -3.266 40.652 1.00 90.94 175 GLU A N 1
ATOM 1229 C CA . GLU A 1 175 ? -10.547 -4.286 41.707 1.00 90.94 175 GLU A CA 1
ATOM 1230 C C . GLU A 1 175 ? -11.895 -4.635 42.351 1.00 90.94 175 GLU A C 1
ATOM 1232 O O . GLU A 1 175 ? -12.361 -5.767 42.233 1.00 90.94 175 GLU A O 1
ATOM 1237 N N . GLU A 1 176 ? -12.547 -3.666 43.000 1.00 91.00 176 GLU A N 1
ATOM 1238 C CA . GLU A 1 176 ? -13.809 -3.895 43.723 1.00 91.00 176 GLU A CA 1
ATOM 1239 C C . GLU A 1 176 ? -15.040 -3.457 42.935 1.00 91.00 176 GLU A C 1
ATOM 1241 O O . GLU A 1 176 ? -16.088 -4.105 42.994 1.00 91.00 176 GLU A O 1
ATOM 1246 N N . LYS A 1 177 ? -14.920 -2.375 42.164 1.00 92.88 177 LYS A N 1
ATOM 1247 C CA . LYS A 1 177 ? -16.020 -1.789 41.401 1.00 92.88 177 LYS A CA 1
ATOM 1248 C C . LYS A 1 177 ? -15.555 -1.235 40.064 1.00 92.88 177 LYS A C 1
ATOM 1250 O O . LYS A 1 177 ? -14.430 -0.752 39.958 1.00 92.88 177 LYS A O 1
ATOM 1255 N N . VAL A 1 178 ? -16.455 -1.238 39.091 1.00 94.69 178 VAL A N 1
ATOM 1256 C CA . VAL A 1 178 ? -16.270 -0.570 37.802 1.00 94.69 178 VAL A CA 1
ATOM 1257 C C . VAL A 1 178 ? -17.502 0.265 37.477 1.00 94.69 178 VAL A C 1
ATOM 1259 O O . VAL A 1 178 ? -18.629 -0.183 37.680 1.00 94.69 178 VAL A O 1
ATOM 1262 N N . THR A 1 179 ? -17.273 1.477 36.987 1.00 93.50 179 THR A N 1
ATOM 1263 C CA . THR A 1 179 ? -18.300 2.422 36.552 1.00 93.50 179 THR A CA 1
ATOM 1264 C C . THR A 1 179 ? -18.291 2.497 35.032 1.00 93.50 179 THR A C 1
ATOM 1266 O O . THR A 1 179 ? -17.244 2.727 34.427 1.00 93.50 179 THR A O 1
ATOM 1269 N N . LEU A 1 180 ? -19.455 2.306 34.414 1.00 93.25 180 LEU A N 1
ATOM 1270 C CA . LEU A 1 180 ? -19.683 2.527 32.988 1.00 93.25 180 LEU A CA 1
ATOM 1271 C C . LEU A 1 180 ? -20.482 3.821 32.842 1.00 93.25 180 LEU A C 1
ATOM 1273 O O . LEU A 1 180 ? -21.693 3.825 33.062 1.00 93.25 180 LEU A O 1
ATOM 1277 N N . SER A 1 181 ? -19.806 4.912 32.500 1.00 89.81 181 SER A N 1
ATOM 1278 C CA . SER A 1 181 ? -20.440 6.186 32.158 1.00 89.81 181 SER A CA 1
ATOM 1279 C C . SER A 1 181 ? -20.862 6.137 30.702 1.00 89.81 181 SER A C 1
ATOM 1281 O O . SER A 1 181 ? -20.035 5.853 29.844 1.00 89.81 181 SER A O 1
ATOM 1283 N N . TYR A 1 182 ? -22.128 6.398 30.404 1.00 87.62 182 TYR A N 1
ATOM 1284 C CA . TYR A 1 182 ? -22.652 6.322 29.050 1.00 87.62 182 TYR A CA 1
ATOM 1285 C C . TYR A 1 182 ? -23.259 7.644 28.586 1.00 87.62 182 TYR A C 1
ATOM 1287 O O . TYR A 1 182 ? -23.760 8.444 29.378 1.00 87.62 182 TYR A O 1
ATOM 1295 N N . ARG A 1 183 ? -23.241 7.842 27.270 1.00 84.44 183 ARG A N 1
ATOM 1296 C CA . ARG A 1 183 ? -23.919 8.923 26.551 1.00 84.44 183 ARG A CA 1
ATOM 1297 C C . ARG A 1 183 ? -24.656 8.346 25.344 1.00 84.44 183 ARG A C 1
ATOM 1299 O O . ARG A 1 183 ? -24.261 7.299 24.843 1.00 84.44 183 ARG A O 1
ATOM 1306 N N . GLY A 1 184 ? -25.706 9.016 24.877 1.00 78.81 184 GLY A N 1
ATOM 1307 C CA . GLY A 1 184 ? -26.424 8.703 23.638 1.00 78.81 184 GLY A CA 1
ATOM 1308 C C . GLY A 1 184 ? -27.245 7.411 23.681 1.00 78.81 184 GLY A C 1
ATOM 1309 O O . GLY A 1 184 ? -27.604 6.882 22.632 1.00 78.81 184 GLY A O 1
ATOM 1310 N N . LEU A 1 185 ? -27.547 6.894 24.875 1.00 81.06 185 LEU A N 1
ATOM 1311 C CA . LEU A 1 185 ? -28.481 5.783 25.069 1.00 81.06 185 LEU A CA 1
ATOM 1312 C C . LEU A 1 185 ? -29.810 6.336 25.582 1.00 81.06 185 LEU A C 1
ATOM 1314 O O . LEU A 1 185 ? -29.817 7.225 26.422 1.00 81.06 185 LEU A O 1
ATOM 1318 N N . THR A 1 186 ? -30.934 5.833 25.074 1.00 82.69 186 THR A N 1
ATOM 1319 C CA . THR A 1 186 ? -32.267 6.224 25.554 1.00 82.69 186 THR A CA 1
ATOM 1320 C C . THR A 1 186 ? -33.199 5.019 25.633 1.00 82.69 186 THR A C 1
ATOM 1322 O O . THR A 1 186 ? -33.145 4.120 24.788 1.00 82.69 186 THR A O 1
ATOM 1325 N N . GLY A 1 187 ? -34.053 5.011 26.656 1.00 87.50 187 GLY A N 1
ATOM 1326 C CA . GLY A 1 187 ? -35.044 3.969 26.902 1.00 87.50 187 GLY A CA 1
ATOM 1327 C C . GLY A 1 187 ? -34.463 2.700 27.524 1.00 87.50 187 GLY A C 1
ATOM 1328 O O . GLY A 1 187 ? -33.304 2.652 27.954 1.00 87.50 187 GLY A O 1
ATOM 1329 N N . GLU A 1 188 ? -35.278 1.642 27.550 1.00 91.75 188 GLU A N 1
ATOM 1330 C CA . GLU A 1 188 ? -34.910 0.373 28.177 1.00 91.75 188 GLU A CA 1
ATOM 1331 C C . GLU A 1 188 ? -33.614 -0.180 27.571 1.00 91.75 188 GLU A C 1
ATOM 1333 O O . GLU A 1 188 ? -33.530 -0.507 26.384 1.00 91.75 188 GLU A O 1
ATOM 1338 N N . THR A 1 189 ? -32.584 -0.264 28.407 1.00 91.56 189 THR A N 1
ATOM 1339 C CA . THR A 1 189 ? -31.231 -0.646 28.027 1.00 91.56 189 THR A CA 1
ATOM 1340 C C . THR A 1 189 ? -30.747 -1.774 28.912 1.00 91.56 189 THR A C 1
ATOM 1342 O O . THR A 1 189 ? -30.778 -1.707 30.140 1.00 91.56 189 THR A O 1
ATOM 1345 N N . LYS A 1 190 ? -30.250 -2.827 28.274 1.00 93.44 190 LYS A N 1
ATOM 1346 C CA . LYS A 1 190 ? -29.741 -4.013 28.948 1.00 93.44 190 LYS A CA 1
ATOM 1347 C C . LYS A 1 190 ? -28.223 -4.042 28.888 1.00 93.44 190 LYS A C 1
ATOM 1349 O O . LYS A 1 190 ? -27.663 -4.121 27.796 1.00 93.44 190 LYS A O 1
ATOM 1354 N N . LEU A 1 191 ? -27.576 -4.030 30.048 1.00 94.25 191 LEU A N 1
ATOM 1355 C CA . LEU A 1 191 ? -26.153 -4.302 30.200 1.00 94.25 191 LEU A CA 1
ATOM 1356 C C . LEU A 1 191 ? -25.950 -5.794 30.479 1.00 94.25 191 LEU A C 1
ATOM 1358 O O . LEU A 1 191 ? -26.570 -6.367 31.374 1.00 94.25 191 LEU A O 1
ATOM 1362 N N . GLU A 1 192 ? -25.049 -6.415 29.730 1.00 95.00 192 GLU A N 1
ATOM 1363 C CA . GLU A 1 192 ? -24.596 -7.790 29.912 1.00 95.00 192 GLU A CA 1
ATOM 1364 C C . GLU A 1 192 ? -23.066 -7.819 29.945 1.00 95.00 192 GLU A C 1
ATOM 1366 O O . GLU A 1 192 ? -22.425 -7.175 29.118 1.00 95.00 192 GLU A O 1
ATOM 1371 N N . VAL A 1 193 ? -22.483 -8.568 30.879 1.00 95.00 193 VAL A N 1
ATOM 1372 C CA . VAL A 1 193 ? -21.031 -8.756 31.002 1.00 95.00 193 VAL A CA 1
ATOM 1373 C C . VAL A 1 193 ? -20.704 -10.234 30.874 1.00 95.00 193 VAL A C 1
ATOM 1375 O O . VAL A 1 193 ? -21.358 -11.063 31.505 1.00 95.00 193 VAL A O 1
ATOM 1378 N N . PHE A 1 194 ? -19.689 -10.556 30.080 1.00 93.81 194 PHE A N 1
ATOM 1379 C CA . PHE A 1 194 ? -19.260 -11.907 29.743 1.00 93.81 194 PHE A CA 1
ATOM 1380 C C . PHE A 1 194 ? -17.788 -12.126 30.098 1.00 93.81 194 PHE A C 1
ATOM 1382 O O . PHE A 1 194 ? -16.992 -11.189 30.032 1.00 93.81 194 PHE A O 1
ATOM 1389 N N . ASP A 1 195 ? -17.420 -13.357 30.448 1.00 91.75 195 ASP A N 1
ATOM 1390 C CA . ASP A 1 195 ? -16.014 -13.766 30.557 1.00 91.75 195 ASP A CA 1
ATOM 1391 C C . ASP A 1 195 ? -15.398 -14.116 29.185 1.00 91.75 195 ASP A C 1
ATOM 1393 O O . ASP A 1 195 ? -16.057 -14.046 28.145 1.00 91.75 195 ASP A O 1
ATOM 1397 N N . LEU A 1 196 ? -14.119 -14.513 29.175 1.00 88.19 196 LEU A N 1
ATOM 1398 C CA . LEU A 1 196 ? -13.390 -14.916 27.962 1.00 88.19 196 LEU A CA 1
ATOM 1399 C C . LEU A 1 196 ? -13.978 -16.150 27.257 1.00 88.19 196 LEU A C 1
ATOM 1401 O O . LEU A 1 196 ? -13.702 -16.360 26.078 1.00 88.19 196 LEU A O 1
ATOM 1405 N N . GLN A 1 197 ? -14.765 -16.974 27.953 1.00 89.56 197 GLN A N 1
ATOM 1406 C CA . GLN A 1 197 ? -15.451 -18.131 27.374 1.00 89.56 197 GLN A CA 1
ATOM 1407 C C . GLN A 1 197 ? -16.857 -17.771 26.863 1.00 89.56 197 GLN A C 1
ATOM 1409 O O . GLN A 1 197 ? -17.583 -18.650 26.398 1.00 89.56 197 GLN A O 1
ATOM 1414 N N . GLY A 1 198 ? -17.259 -16.498 26.950 1.00 82.12 198 GLY A N 1
ATOM 1415 C CA . GLY A 1 198 ? -18.580 -16.022 26.545 1.00 82.12 198 GLY A CA 1
ATOM 1416 C C . GLY A 1 198 ? -19.692 -16.344 27.546 1.00 82.12 198 GLY A C 1
ATOM 1417 O O . GLY A 1 198 ? -20.870 -16.208 27.211 1.00 82.12 198 GLY A O 1
ATOM 1418 N N . ARG A 1 199 ? -19.365 -16.769 28.775 1.00 90.12 199 ARG A N 1
ATOM 1419 C CA . ARG A 1 199 ? -20.368 -17.020 29.820 1.00 90.12 199 ARG A CA 1
ATOM 1420 C C . ARG A 1 199 ? -20.823 -15.696 30.415 1.00 90.12 199 ARG A C 1
ATOM 1422 O O . ARG A 1 199 ? -20.001 -14.841 30.722 1.00 90.12 199 ARG A O 1
ATOM 1429 N N . LEU A 1 200 ? -22.132 -15.535 30.601 1.00 92.62 200 LEU A N 1
ATOM 1430 C CA . LEU A 1 200 ? -22.718 -14.346 31.221 1.00 92.62 200 LEU A CA 1
ATOM 1431 C C . LEU A 1 200 ? -22.377 -14.301 32.720 1.00 92.62 200 LEU A C 1
ATOM 1433 O O . LEU A 1 200 ? -22.788 -15.180 33.473 1.00 92.62 200 LEU A O 1
ATOM 1437 N N . ILE A 1 201 ? -21.666 -13.258 33.137 1.00 94.25 201 ILE A N 1
ATOM 1438 C CA . ILE A 1 201 ? -21.218 -13.013 34.515 1.00 94.25 201 ILE A CA 1
ATOM 1439 C C . ILE A 1 201 ? -22.131 -12.021 35.234 1.00 94.25 201 ILE A C 1
ATOM 1441 O O . ILE A 1 201 ? -22.378 -12.151 36.432 1.00 94.25 201 ILE A O 1
ATOM 1445 N N . HIS A 1 202 ? -22.650 -11.026 34.513 1.00 94.25 202 HIS A N 1
ATOM 1446 C CA . HIS A 1 202 ? -23.506 -10.000 35.099 1.00 94.25 202 HIS A CA 1
ATOM 1447 C C . HIS A 1 202 ? -24.533 -9.486 34.099 1.00 94.25 202 HIS A C 1
ATOM 1449 O O . HIS A 1 202 ? -24.280 -9.441 32.894 1.00 94.25 202 HIS A O 1
ATOM 1455 N N . ARG A 1 203 ? -25.704 -9.096 34.604 1.00 94.88 203 ARG A N 1
ATOM 1456 C CA . ARG A 1 203 ? -26.778 -8.512 33.807 1.00 94.88 203 ARG A CA 1
ATOM 1457 C C . ARG A 1 203 ? -27.577 -7.528 34.646 1.00 94.88 203 ARG A C 1
ATOM 1459 O O . ARG A 1 203 ? -28.007 -7.876 35.740 1.00 94.88 203 ARG A O 1
ATOM 1466 N N . VAL A 1 204 ? -27.852 -6.361 34.076 1.00 93.81 204 VAL A N 1
ATOM 1467 C CA . VAL A 1 204 ? -28.764 -5.366 34.647 1.00 93.81 204 VAL A CA 1
ATOM 1468 C C . VAL A 1 204 ? -29.556 -4.699 33.526 1.00 93.81 204 VAL A C 1
ATOM 1470 O O . VAL A 1 204 ? -29.031 -4.487 32.432 1.00 93.81 204 VAL A O 1
ATOM 1473 N N . SER A 1 205 ? -30.827 -4.407 33.785 1.00 93.12 205 SER A N 1
ATOM 1474 C CA . SER A 1 205 ? -31.652 -3.563 32.919 1.00 93.12 205 SER A CA 1
ATOM 1475 C C . SER A 1 205 ? -31.820 -2.202 33.581 1.00 93.12 205 SER A C 1
ATOM 1477 O O . SER A 1 205 ? -32.119 -2.133 34.772 1.00 93.12 205 SER A O 1
ATOM 1479 N N . ILE A 1 206 ? -31.628 -1.142 32.807 1.00 90.44 206 ILE A N 1
ATOM 1480 C CA . ILE A 1 206 ? -31.832 0.245 33.218 1.00 90.44 206 ILE A CA 1
ATOM 1481 C C . ILE A 1 206 ? -32.782 0.924 32.236 1.00 90.44 206 ILE A C 1
ATOM 1483 O O . ILE A 1 206 ? -32.848 0.542 31.069 1.00 90.44 206 ILE A O 1
ATOM 1487 N N . ASP A 1 207 ? -33.489 1.947 32.694 1.00 90.88 207 ASP A N 1
ATOM 1488 C CA . ASP A 1 207 ? -34.124 2.903 31.792 1.00 90.88 207 ASP A CA 1
ATOM 1489 C C . ASP A 1 207 ? -33.119 4.032 31.541 1.00 90.88 207 ASP A C 1
ATOM 1491 O O . ASP A 1 207 ? -32.858 4.858 32.419 1.00 90.88 207 ASP A O 1
ATOM 1495 N N . ALA A 1 208 ? -32.427 3.972 30.403 1.00 84.94 208 ALA A N 1
ATOM 1496 C CA . ALA A 1 208 ? -31.317 4.868 30.122 1.00 84.94 208 ALA A CA 1
ATOM 1497 C C . ALA A 1 208 ? -31.825 6.258 29.715 1.00 84.94 208 ALA A C 1
ATOM 1499 O O . ALA A 1 208 ? -32.674 6.401 28.834 1.00 84.94 208 ALA A O 1
ATOM 1500 N N . LEU A 1 209 ? -31.253 7.289 30.335 1.00 83.88 209 LEU A N 1
ATOM 1501 C CA . LEU A 1 209 ? -31.337 8.683 29.891 1.00 83.88 209 LEU A CA 1
ATOM 1502 C C . LEU A 1 209 ? -30.175 9.012 28.950 1.00 83.88 209 LEU A C 1
ATOM 1504 O O . LEU A 1 209 ? -29.182 8.301 28.939 1.00 83.88 209 LEU A O 1
ATOM 1508 N N . GLU A 1 210 ? -30.242 10.130 28.227 1.00 81.38 210 GLU A N 1
ATOM 1509 C CA . GLU A 1 210 ? -29.213 10.519 27.248 1.00 81.38 210 GLU A CA 1
ATOM 1510 C C . GLU A 1 210 ? -27.773 10.506 27.803 1.00 81.38 210 GLU A C 1
ATOM 1512 O O . GLU A 1 210 ? -26.835 10.233 27.056 1.00 81.38 210 GLU A O 1
ATOM 1517 N N . VAL A 1 211 ? -27.586 10.760 29.103 1.00 84.06 211 VAL A N 1
ATOM 1518 C CA . VAL A 1 211 ? -26.313 10.601 29.823 1.00 84.06 211 VAL A CA 1
ATOM 1519 C C . VAL A 1 211 ? -26.580 9.940 31.175 1.00 84.06 211 VAL A C 1
ATOM 1521 O O . VAL A 1 211 ? -27.539 10.298 31.861 1.00 84.06 211 VAL A O 1
ATOM 1524 N N . GLY A 1 212 ? -25.722 9.012 31.591 1.00 88.25 212 GLY A N 1
ATOM 1525 C CA . GLY A 1 212 ? -25.798 8.407 32.919 1.00 88.25 212 GLY A CA 1
ATOM 1526 C C . GLY A 1 212 ? -24.594 7.536 33.248 1.00 88.25 212 GLY A C 1
ATOM 1527 O O . GLY A 1 212 ? -23.609 7.507 32.512 1.00 88.25 212 GLY A O 1
ATOM 1528 N N . SER A 1 213 ? -24.662 6.825 34.369 1.00 91.81 213 SER A N 1
ATOM 1529 C CA . SER A 1 213 ? -23.625 5.879 34.773 1.00 91.81 213 SER A CA 1
ATOM 1530 C C . SER A 1 213 ? -24.218 4.631 35.419 1.00 91.81 213 SER A C 1
ATOM 1532 O O . SER A 1 213 ? -25.278 4.676 36.043 1.00 91.81 213 SER A O 1
ATOM 1534 N N . ILE A 1 214 ? -23.525 3.505 35.257 1.00 92.88 214 ILE A N 1
ATOM 1535 C CA . ILE A 1 214 ? -23.835 2.236 35.919 1.00 92.88 214 ILE A CA 1
ATOM 1536 C C . ILE A 1 214 ? -22.630 1.827 36.760 1.00 92.88 214 ILE A C 1
ATOM 1538 O O . ILE A 1 214 ? -21.556 1.574 36.215 1.00 92.88 214 ILE A O 1
ATOM 1542 N N . ASP A 1 215 ? -22.830 1.708 38.069 1.00 93.06 215 ASP A N 1
ATOM 1543 C CA . ASP A 1 215 ? -21.835 1.159 38.986 1.00 93.06 215 ASP A CA 1
ATOM 1544 C C . ASP A 1 215 ? -22.062 -0.340 39.186 1.00 93.06 215 ASP A C 1
ATOM 1546 O O . ASP A 1 215 ? -23.158 -0.784 39.533 1.00 93.06 215 ASP A O 1
ATOM 1550 N N . ILE A 1 216 ? -21.005 -1.129 39.002 1.00 93.88 216 ILE A N 1
ATOM 1551 C CA . ILE A 1 216 ? -21.031 -2.578 39.186 1.00 93.88 216 ILE A CA 1
ATOM 1552 C C . ILE A 1 216 ? -20.065 -2.939 40.306 1.00 93.88 216 ILE A C 1
ATOM 1554 O O . ILE A 1 216 ? -18.867 -2.670 40.213 1.00 93.88 216 ILE A O 1
ATOM 1558 N N . LEU A 1 217 ? -20.572 -3.592 41.351 1.00 92.00 217 LEU A N 1
ATOM 1559 C CA . LEU A 1 217 ? -19.738 -4.246 42.356 1.00 92.00 217 LEU A CA 1
ATOM 1560 C C . LEU A 1 217 ? -19.268 -5.597 41.815 1.00 92.00 217 LEU A C 1
ATOM 1562 O O . LEU A 1 217 ? -20.066 -6.416 41.362 1.00 92.00 217 LEU A O 1
ATOM 1566 N N . THR A 1 218 ? -17.962 -5.833 41.869 1.00 90.56 218 THR A N 1
ATOM 1567 C CA . THR A 1 218 ? -17.303 -6.932 41.146 1.00 90.56 218 THR A CA 1
ATOM 1568 C C . THR A 1 218 ? -16.582 -7.917 42.051 1.00 90.56 218 THR A C 1
ATOM 1570 O O . THR A 1 218 ? -15.947 -8.830 41.540 1.00 90.56 218 THR A O 1
ATOM 1573 N N . ALA A 1 219 ? -16.728 -7.801 43.376 1.00 84.94 219 ALA A N 1
ATOM 1574 C CA . ALA A 1 219 ? -16.023 -8.621 44.366 1.00 84.94 219 ALA A CA 1
ATOM 1575 C C . ALA A 1 219 ? -16.075 -10.138 44.084 1.00 84.94 219 ALA A C 1
ATOM 1577 O O . ALA A 1 219 ? -15.090 -10.838 44.305 1.00 84.94 219 ALA A O 1
ATOM 1578 N N . ALA A 1 220 ? -17.192 -10.636 43.542 1.00 86.06 220 ALA A N 1
ATOM 1579 C CA . ALA A 1 220 ? -17.403 -12.053 43.237 1.00 86.06 220 ALA A CA 1
ATOM 1580 C C . ALA A 1 220 ? -16.762 -12.544 41.923 1.00 86.06 220 ALA A C 1
ATOM 1582 O O . ALA A 1 220 ? -16.831 -13.733 41.616 1.00 86.06 220 ALA A O 1
ATOM 1583 N N . TRP A 1 221 ? -16.197 -11.657 41.104 1.00 91.94 221 TRP A N 1
ATOM 1584 C CA . TRP A 1 221 ? -15.617 -12.049 39.817 1.00 91.94 221 TRP A CA 1
ATOM 1585 C C . TRP A 1 221 ? -14.214 -12.672 40.041 1.00 91.94 221 TRP A C 1
ATOM 1587 O O . TRP A 1 221 ? -13.636 -12.571 41.122 1.00 91.94 221 TRP A O 1
ATOM 1597 N N . PRO A 1 222 ? -13.648 -13.402 39.086 1.00 92.75 222 PRO A N 1
ATOM 1598 C CA . PRO A 1 222 ? -12.202 -13.650 39.093 1.00 92.75 222 PRO A CA 1
ATOM 1599 C C . PRO A 1 222 ? -11.400 -12.454 38.552 1.00 92.75 222 PRO A C 1
ATOM 1601 O O . PRO A 1 222 ? -11.940 -11.611 37.831 1.00 92.75 222 PRO A O 1
ATOM 1604 N N . ALA A 1 223 ? -10.100 -12.391 38.841 1.00 92.88 223 ALA A N 1
ATOM 1605 C CA . ALA A 1 223 ? -9.192 -11.532 38.079 1.00 92.88 223 ALA A CA 1
ATOM 1606 C C . ALA A 1 223 ? -9.167 -11.990 36.610 1.00 92.88 223 ALA A C 1
ATOM 1608 O O . ALA A 1 223 ? -9.196 -13.192 36.330 1.00 92.88 223 ALA A O 1
ATOM 1609 N N . GLY A 1 224 ? -9.140 -11.050 35.666 1.00 92.00 224 GLY A N 1
ATOM 1610 C CA . GLY A 1 224 ? -9.162 -11.386 34.246 1.00 92.00 224 GLY A CA 1
ATOM 1611 C C . GLY A 1 224 ? -9.834 -10.354 33.352 1.00 92.00 224 GLY A C 1
ATOM 1612 O O . GLY A 1 224 ? -10.124 -9.224 33.746 1.00 92.00 224 GLY A O 1
ATOM 1613 N N . ILE A 1 225 ? -10.053 -10.761 32.103 1.00 92.38 225 ILE A N 1
ATOM 1614 C CA . ILE A 1 225 ? -10.662 -9.933 31.063 1.00 92.38 225 ILE A CA 1
ATOM 1615 C C . ILE A 1 225 ? -12.139 -10.298 30.926 1.00 92.38 225 ILE A C 1
ATOM 1617 O O . ILE A 1 225 ? -12.492 -11.473 30.829 1.00 92.38 225 ILE A O 1
ATOM 1621 N N . TYR A 1 226 ? -12.972 -9.268 30.852 1.00 94.69 226 TYR A N 1
ATOM 1622 C CA . TYR A 1 226 ? -14.403 -9.364 30.608 1.00 94.69 226 TYR A CA 1
ATOM 1623 C C . TYR A 1 226 ? -14.796 -8.478 29.429 1.00 94.69 226 TYR A C 1
ATOM 1625 O O . TYR A 1 226 ? -14.132 -7.482 29.129 1.00 94.69 226 TYR A O 1
ATOM 1633 N N . PHE A 1 227 ? -15.912 -8.812 28.795 1.00 93.94 227 PHE A N 1
ATOM 1634 C CA . PHE A 1 227 ? -16.516 -8.011 27.736 1.00 93.94 227 PHE A CA 1
ATOM 1635 C C . PHE A 1 227 ? -17.913 -7.590 28.147 1.00 93.94 227 PHE A C 1
ATOM 1637 O O . PHE A 1 227 ? -18.686 -8.414 28.631 1.00 93.94 227 PHE A O 1
ATOM 1644 N N . TYR A 1 228 ? -18.253 -6.324 27.945 1.00 94.50 228 TYR A N 1
ATOM 1645 C CA . TYR A 1 228 ? -19.599 -5.831 28.196 1.00 94.50 228 TYR A CA 1
ATOM 1646 C C . TYR A 1 228 ? -20.330 -5.536 26.890 1.00 94.50 228 TYR A C 1
ATOM 1648 O O . TYR A 1 228 ? -19.718 -5.224 25.867 1.00 94.50 228 TYR A O 1
ATOM 1656 N N . ARG A 1 229 ? -21.658 -5.595 26.947 1.00 92.19 229 ARG A N 1
ATOM 1657 C CA . ARG A 1 229 ? -22.569 -5.174 25.887 1.00 92.19 229 ARG A CA 1
ATOM 1658 C C . ARG A 1 229 ? -23.753 -4.435 26.504 1.00 92.19 229 ARG A C 1
ATOM 1660 O O . ARG A 1 229 ? -24.464 -5.020 27.316 1.00 92.19 229 ARG A O 1
ATOM 1667 N N . LEU A 1 230 ? -23.976 -3.186 26.100 1.00 90.19 230 LEU A N 1
ATOM 1668 C CA . LEU A 1 230 ? -25.220 -2.449 26.319 1.00 90.19 230 LEU A CA 1
ATOM 1669 C C . LEU A 1 230 ? -26.073 -2.532 25.057 1.00 90.19 230 LEU A C 1
ATOM 1671 O O . LEU A 1 230 ? -25.574 -2.297 23.959 1.00 90.19 230 LEU A O 1
ATOM 1675 N N . ARG A 1 231 ? -27.358 -2.847 25.206 1.00 86.38 231 ARG A N 1
ATOM 1676 C CA . ARG A 1 231 ? -28.330 -2.848 24.110 1.00 86.38 231 ARG A CA 1
ATOM 1677 C C . ARG A 1 231 ? -29.571 -2.066 24.521 1.00 86.38 231 ARG A C 1
ATOM 1679 O O . ARG A 1 231 ? -30.278 -2.508 25.423 1.00 86.38 231 ARG A O 1
ATOM 1686 N N . ALA A 1 232 ? -29.827 -0.952 23.847 1.00 85.56 232 ALA A N 1
ATOM 1687 C CA . ALA A 1 232 ? -31.062 -0.190 23.961 1.00 85.56 232 ALA A CA 1
ATOM 1688 C C . ALA A 1 232 ? -32.158 -0.825 23.093 1.00 85.56 232 ALA A C 1
ATOM 1690 O O . ALA A 1 232 ? -31.894 -1.276 21.974 1.00 85.56 232 ALA A O 1
ATOM 1691 N N . ALA A 1 233 ? -33.399 -0.832 23.578 1.00 77.44 233 ALA A N 1
ATOM 1692 C CA . ALA A 1 233 ? -34.556 -1.341 22.841 1.00 77.44 233 ALA A CA 1
ATOM 1693 C C . ALA A 1 233 ? -34.766 -0.618 21.493 1.00 77.44 233 ALA A C 1
ATOM 1695 O O . ALA A 1 233 ? -35.233 -1.229 20.535 1.00 77.44 233 ALA A O 1
ATOM 1696 N N . GLY A 1 234 ? -34.348 0.652 21.393 1.00 68.81 234 GLY A N 1
ATOM 1697 C CA . GLY A 1 234 ? -34.381 1.462 20.169 1.00 68.81 234 GLY A CA 1
ATOM 1698 C C . GLY A 1 234 ? -33.292 1.152 19.129 1.00 68.81 234 GLY A C 1
ATOM 1699 O O . GLY A 1 234 ? -33.215 1.850 18.124 1.00 68.81 234 GLY A O 1
ATOM 1700 N N . GLY A 1 235 ? -32.448 0.134 19.346 1.00 61.81 235 GLY A N 1
ATOM 1701 C CA . GLY A 1 235 ? -31.474 -0.355 18.357 1.00 61.81 235 GLY A CA 1
ATOM 1702 C C . GLY A 1 235 ? -30.015 0.059 18.589 1.00 61.81 235 GLY A C 1
ATOM 1703 O O . GLY A 1 235 ? -29.128 -0.499 17.948 1.00 61.81 235 GLY A O 1
ATOM 1704 N N . GLY A 1 236 ? -29.736 0.966 19.532 1.00 68.19 236 GLY A N 1
ATOM 1705 C CA . GLY A 1 236 ? -28.365 1.315 19.920 1.00 68.19 236 GLY A CA 1
ATOM 1706 C C . GLY A 1 236 ? -27.664 0.157 20.638 1.00 68.19 236 GLY A C 1
ATOM 1707 O O . GLY A 1 236 ? -28.205 -0.400 21.596 1.00 68.19 236 GLY A O 1
ATOM 1708 N N . GLN A 1 237 ? -26.460 -0.212 20.197 1.00 78.00 237 GLN A N 1
ATOM 1709 C CA . GLN A 1 237 ? -25.633 -1.217 20.866 1.00 78.00 237 GLN A CA 1
ATOM 1710 C C . GLN A 1 237 ? -24.209 -0.692 21.054 1.00 78.00 237 GLN A C 1
ATOM 1712 O O . GLN A 1 237 ? -23.582 -0.260 20.095 1.00 78.00 237 GLN A O 1
ATOM 1717 N N . LEU A 1 238 ? -23.697 -0.782 22.281 1.00 83.31 238 LEU A N 1
ATOM 1718 C CA . LEU A 1 238 ? -22.321 -0.432 22.639 1.00 83.31 238 LEU A CA 1
ATOM 1719 C C . LEU A 1 238 ? -21.659 -1.621 23.327 1.00 83.31 238 LEU A C 1
ATOM 1721 O O . LEU A 1 238 ? -22.318 -2.391 24.027 1.00 83.31 238 LEU A O 1
ATOM 1725 N N . SER A 1 239 ? -20.360 -1.796 23.133 1.00 88.81 239 SER A N 1
ATOM 1726 C CA . SER A 1 239 ? -19.606 -2.886 23.751 1.00 88.81 239 SER A CA 1
ATOM 1727 C C . SER A 1 239 ? -18.158 -2.497 23.970 1.00 88.81 239 SER A C 1
ATOM 1729 O O . SER A 1 239 ? -17.624 -1.671 23.239 1.00 88.81 239 SER A O 1
ATOM 1731 N N . GLY A 1 240 ? -17.506 -3.142 24.930 1.00 89.50 240 GLY A N 1
ATOM 1732 C CA . GLY A 1 240 ? -16.101 -2.891 25.211 1.00 89.50 240 GLY A CA 1
ATOM 1733 C C . GLY A 1 240 ? -15.511 -3.889 26.195 1.00 89.50 240 GLY A C 1
ATOM 1734 O O . GLY A 1 240 ? -16.121 -4.909 26.529 1.00 89.50 240 GLY A O 1
ATOM 1735 N N . LYS A 1 241 ? -14.295 -3.591 26.651 1.00 91.75 241 LYS A N 1
ATOM 1736 C CA . LYS A 1 241 ? -13.480 -4.468 27.494 1.00 91.75 241 LYS A CA 1
ATOM 1737 C C . LYS A 1 241 ? -13.384 -3.934 28.921 1.00 91.75 241 LYS A C 1
ATOM 1739 O O . LYS A 1 241 ? -13.115 -2.755 29.128 1.00 91.75 241 LYS A O 1
ATOM 1744 N N . LEU A 1 242 ? -13.507 -4.827 29.898 1.00 91.75 242 LEU A N 1
ATOM 1745 C CA . LEU A 1 242 ? -13.236 -4.567 31.311 1.00 91.75 242 LEU A CA 1
ATOM 1746 C C . LEU A 1 242 ? -12.060 -5.453 31.754 1.00 91.75 242 LEU A C 1
ATOM 1748 O O . LEU A 1 242 ? -12.009 -6.635 31.413 1.00 91.75 242 LEU A O 1
ATOM 1752 N N . VAL A 1 243 ? -11.112 -4.904 32.510 1.00 93.56 243 VAL A N 1
ATOM 1753 C CA . VAL A 1 243 ? -9.970 -5.641 33.069 1.00 93.56 243 VAL A CA 1
ATOM 1754 C C . VAL A 1 243 ? -10.048 -5.609 34.588 1.00 93.56 243 VAL A C 1
ATOM 1756 O O . VAL A 1 243 ? -9.926 -4.541 35.182 1.00 93.56 243 VAL A O 1
ATOM 1759 N N . ARG A 1 244 ? -10.219 -6.771 35.220 1.00 90.81 244 ARG A N 1
ATOM 1760 C CA . ARG A 1 244 ? -10.147 -6.898 36.677 1.00 90.81 244 ARG A CA 1
ATOM 1761 C C . ARG A 1 244 ? -8.762 -7.374 37.108 1.00 90.81 244 ARG A C 1
ATOM 1763 O O . ARG A 1 244 ? -8.272 -8.358 36.550 1.00 90.81 244 ARG A O 1
ATOM 1770 N N . LYS A 1 245 ? -8.169 -6.682 38.081 1.00 88.69 245 LYS A N 1
ATOM 1771 C CA . LYS A 1 245 ? -6.941 -7.104 38.768 1.00 88.69 245 LYS A CA 1
ATOM 1772 C C . LYS A 1 245 ? -7.220 -8.147 39.844 1.00 88.69 245 LYS A C 1
ATOM 1774 O O . LYS A 1 245 ? -8.305 -8.087 40.464 1.00 88.69 245 LYS A O 1
#

pLDDT: mean 91.73, std 10.46, range [42.44, 98.88]

Sequence (245 aa):
VSAGNSGSQGCSSVSTPSAIFENSFTVGAVAQNDTIAGFSSRGPVLVDNSNRLKPNVTAPGVGVRSSVRNGGYATTSGTSMAGPHVAGLVALIISANPELAGQVELIEDIIEQSAVPKQTSQDCGSVTGMEIPNNTYGFGRVDALAAVQQALALVDTDEPATGGPAVEVRPNPFEEKVTLSYRGLTGETKLEVFDLQGRLIHRVSIDALEVGSIDILTAAWPAGIYFYRLRAAGGGQLSGKLVRK

Foldseek 3Di:
DEQFQQLLVPEQQSEPPQFQDPLHQYEFEAAPVQHGDSRTYFDDNPNVDPRHADNQAYEHFAQDWDDDPPGDIDTHGGSVRGVVVVVVLLVLLCVLPVVCVVVSVVLSVLFLVQADAAADCGAHPPAGSHDAPGRRGNSYYGDSVSSNVVSNVPDPPPQPDPPAWHWDWPPAADAFKIKTKIAQAAAWKKKWKAAPVRDTDDIDIDGDDRTDMDMDGCNPPDFAKMKMWMAHPVGDIDIDIGGYD

Secondary structure (DSSP, 8-state):
-B--S-GGG-SS---SHHHHSTTS--EEEE-TTSPBPTTS----B-TTS--B---SEEEE-SSEEEE-GGG-EEEE-SHHHHHHHHHHHHHHHHHH-GGGTT-HHHHHHHHHHHSB----S--BTTB-TTSSSBTTTBT-B--HHHHHHHHHH-----S--TTS-EEEEESSSBSSEEEEEEES--EEEEEEEE-TT--EEEEEEEEE-SEEEEEEE-TTSPSEEEEEEEEETTS-EEEEEEEE-